Protein AF-A0A9W9S2E4-F1 (afdb_monomer_lite)

Foldseek 3Di:
DDDDDDPPPPPPPPPPDPDPFAEAADDFDLDFDFQLLLVLFLVQLQVCQLCVVLLLDVVQQALQRPLVQLVVVVLLCSLLVVDADDPDPPDDRLNDPVNRPPDDGDNDQWDDDLQAIEHEGNDDPDPVRVVVRVVSVCVVCDPVLVPDDWGWYWYDGSFWIKIWTGDPRHIHIYPIWTCDFLCSNPAGGLRSSSSSSCNQHPRPDDPCVVVDDDPDPDDLVVLLVVLLVDRPNVLSVQLSVDVSSSCSSSDSPDSDVPDGDPFSCRQEVLGRDSPPCVPQWDAQPHRRRIYGCVSQVNNPPDPPDRHHDPVRVPDDDRHSHNVSHD

Organism: NCBI:txid2100454

Structure (mmCIF, N/CA/C/O backbone):
data_AF-A0A9W9S2E4-F1
#
_entry.id   AF-A0A9W9S2E4-F1
#
loop_
_atom_site.group_PDB
_atom_site.id
_atom_site.type_symbol
_atom_site.label_atom_id
_atom_site.label_alt_id
_atom_site.label_comp_id
_atom_site.label_asym_id
_atom_site.label_entity_id
_atom_site.label_seq_id
_atom_site.pdbx_PDB_ins_code
_atom_site.Cartn_x
_atom_site.Cartn_y
_atom_site.Cartn_z
_atom_site.occupancy
_atom_site.B_iso_or_equiv
_atom_site.auth_seq_id
_atom_site.auth_comp_id
_atom_site.auth_asym_id
_atom_site.auth_atom_id
_atom_site.pdbx_PDB_model_num
ATOM 1 N N . MET A 1 1 ? -32.953 -27.366 -61.762 1.00 42.72 1 MET A N 1
ATOM 2 C CA . MET A 1 1 ? -31.729 -27.087 -60.980 1.00 42.72 1 MET A CA 1
ATOM 3 C C . MET A 1 1 ? -31.248 -25.684 -61.311 1.00 42.72 1 MET A C 1
ATOM 5 O O . MET A 1 1 ? -30.715 -25.485 -62.390 1.00 42.72 1 MET A O 1
ATOM 9 N N . GLN A 1 2 ? -31.458 -24.724 -60.412 1.00 31.78 2 GLN A N 1
ATOM 10 C CA . GLN A 1 2 ? -30.783 -23.424 -60.423 1.00 31.78 2 GLN A CA 1
ATOM 11 C C . GLN A 1 2 ? -30.811 -22.884 -58.989 1.00 31.78 2 GLN A C 1
ATOM 13 O O . GLN A 1 2 ? -31.857 -22.882 -58.343 1.00 31.78 2 GLN A O 1
ATOM 18 N N . LYS A 1 3 ?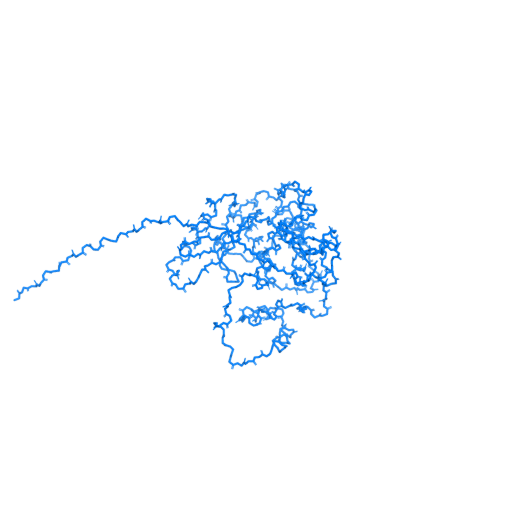 -29.620 -22.571 -58.471 1.00 31.92 3 LYS A N 1
ATOM 19 C CA . LYS A 1 3 ? -29.353 -22.152 -57.088 1.00 31.92 3 LYS A CA 1
ATOM 20 C C . LYS A 1 3 ? -29.972 -20.775 -56.803 1.00 31.92 3 LYS A C 1
ATOM 22 O O . LYS A 1 3 ? -29.903 -19.920 -57.686 1.00 31.92 3 LYS A O 1
ATOM 27 N N . PRO A 1 4 ? -30.466 -20.508 -55.582 1.00 33.09 4 PRO A N 1
ATOM 28 C CA . PRO A 1 4 ? -30.784 -19.152 -55.170 1.00 33.09 4 PRO A CA 1
ATOM 29 C C . PRO A 1 4 ? -29.497 -18.360 -54.905 1.00 33.09 4 PRO A C 1
ATOM 31 O O . PRO A 1 4 ? -28.542 -18.860 -54.306 1.00 33.09 4 PRO A O 1
ATOM 34 N N . GLN A 1 5 ? -29.498 -17.120 -55.384 1.00 34.38 5 GLN A N 1
ATOM 35 C CA . GLN A 1 5 ? -28.457 -16.117 -55.200 1.00 34.38 5 GLN A CA 1
ATOM 36 C C . GLN A 1 5 ? -28.353 -15.731 -53.720 1.00 34.38 5 GLN A C 1
ATOM 38 O O . GLN A 1 5 ? -29.321 -15.278 -53.112 1.00 34.38 5 GLN A O 1
ATOM 43 N N . HIS A 1 6 ? -27.162 -15.892 -53.148 1.00 31.91 6 HIS A N 1
ATOM 44 C CA . HIS A 1 6 ? -26.818 -15.306 -51.860 1.00 31.91 6 HIS A CA 1
ATOM 45 C C . HIS A 1 6 ? -26.628 -13.796 -52.054 1.00 31.91 6 HIS A C 1
ATOM 47 O O . HIS A 1 6 ? -25.673 -13.367 -52.702 1.00 31.91 6 HIS A O 1
ATOM 53 N N . MET A 1 7 ? -27.530 -12.992 -51.486 1.00 29.23 7 MET A N 1
ATOM 54 C CA . MET A 1 7 ? -27.252 -11.587 -51.198 1.00 29.23 7 MET A CA 1
ATOM 55 C C . MET A 1 7 ? -26.121 -11.531 -50.167 1.00 29.23 7 MET A C 1
ATOM 57 O O . MET A 1 7 ? -26.299 -11.916 -49.010 1.00 29.23 7 MET A O 1
ATOM 61 N N . LEU A 1 8 ? -24.951 -11.053 -50.588 1.00 30.39 8 LEU A N 1
ATOM 62 C CA . LEU A 1 8 ? -23.954 -10.507 -49.676 1.00 30.39 8 LEU A CA 1
ATOM 63 C C . LEU A 1 8 ? -24.521 -9.201 -49.111 1.00 30.39 8 LEU A C 1
ATOM 65 O O . LEU A 1 8 ? -24.424 -8.145 -49.728 1.00 30.39 8 LEU A O 1
ATOM 69 N N . SER A 1 9 ? -25.148 -9.289 -47.940 1.00 30.44 9 SER A N 1
ATOM 70 C CA . SER A 1 9 ? -25.338 -8.128 -47.079 1.00 30.44 9 SER A CA 1
ATOM 71 C C . SER A 1 9 ? -23.974 -7.778 -46.498 1.00 30.44 9 SER A C 1
ATOM 73 O O . SER A 1 9 ? -23.493 -8.448 -45.583 1.00 30.44 9 SER A O 1
ATOM 75 N N . GLU A 1 10 ? -23.344 -6.747 -47.054 1.00 29.28 10 GLU A N 1
ATOM 76 C CA . GLU A 1 10 ? -22.226 -6.040 -46.441 1.00 29.28 10 GLU A CA 1
ATOM 77 C C . GLU A 1 10 ? -22.669 -5.505 -45.072 1.00 29.28 10 GLU A C 1
ATOM 79 O O . GLU A 1 10 ? -23.148 -4.381 -44.929 1.00 29.28 10 GLU A O 1
ATOM 84 N N . TYR A 1 11 ? -22.504 -6.315 -44.026 1.00 31.39 11 TYR A N 1
ATOM 85 C CA . TYR A 1 11 ? -22.441 -5.804 -42.666 1.00 31.39 11 TYR A CA 1
ATOM 86 C C . TYR A 1 11 ? -21.105 -5.084 -42.519 1.00 31.39 11 TYR A C 1
ATOM 88 O O . TYR A 1 11 ? -20.106 -5.630 -42.055 1.00 31.39 11 TYR A O 1
ATOM 96 N N . ILE A 1 12 ? -21.106 -3.827 -42.956 1.00 31.48 12 ILE A N 1
ATOM 97 C CA . ILE A 1 12 ? -20.113 -2.831 -42.588 1.00 31.48 12 ILE A CA 1
ATOM 98 C C . ILE A 1 12 ? -20.138 -2.759 -41.060 1.00 31.48 12 ILE A C 1
ATOM 100 O O . ILE A 1 12 ? -21.005 -2.126 -40.454 1.00 31.48 12 ILE A O 1
ATOM 104 N N . CYS A 1 13 ? -19.183 -3.449 -40.437 1.00 30.91 13 CYS A N 1
ATOM 105 C CA . CYS A 1 13 ? -18.825 -3.268 -39.044 1.00 30.91 13 CYS A CA 1
ATOM 106 C C . CYS A 1 13 ? -18.355 -1.820 -38.896 1.00 30.91 13 CYS A C 1
ATOM 108 O O . CYS A 1 13 ? -17.193 -1.484 -39.139 1.00 30.91 13 CYS A O 1
ATOM 110 N N . LYS A 1 14 ? -19.286 -0.929 -38.544 1.00 31.28 14 LYS A N 1
ATOM 111 C CA . LYS A 1 14 ? -18.946 0.381 -38.005 1.00 31.28 14 LYS A CA 1
ATOM 112 C C . LYS A 1 14 ? -18.198 0.115 -36.702 1.00 31.28 14 LYS A C 1
ATOM 114 O O . LYS A 1 14 ? -18.811 -0.058 -35.654 1.00 31.28 14 LYS A O 1
ATOM 119 N N . ARG A 1 15 ? -16.862 0.071 -36.778 1.00 35.09 15 ARG A N 1
ATOM 120 C CA . ARG A 1 15 ? -15.988 0.372 -35.642 1.00 35.09 15 ARG A CA 1
ATOM 121 C C . ARG A 1 15 ? -16.461 1.714 -35.104 1.00 35.09 15 ARG A C 1
ATOM 123 O O . ARG A 1 15 ? -16.185 2.755 -35.702 1.00 35.09 15 ARG A O 1
ATOM 130 N N . ASN A 1 16 ? -17.232 1.678 -34.025 1.00 34.69 16 ASN A N 1
ATOM 131 C CA . ASN A 1 16 ? -17.547 2.875 -33.276 1.00 34.69 16 ASN A CA 1
ATOM 132 C C . ASN A 1 16 ? -16.211 3.511 -32.894 1.00 34.69 16 ASN A C 1
ATOM 134 O O . ASN A 1 16 ? -15.332 2.857 -32.331 1.00 34.69 16 ASN A O 1
ATOM 138 N N . LYS A 1 17 ? -16.041 4.776 -33.289 1.00 38.09 17 LYS A N 1
ATOM 139 C CA . LYS A 1 17 ? -14.970 5.635 -32.791 1.00 38.09 17 LYS A CA 1
ATOM 140 C C . LYS A 1 17 ? -14.960 5.492 -31.270 1.00 38.09 17 LYS A C 1
ATOM 142 O O . LYS A 1 17 ? -16.026 5.604 -30.669 1.00 38.09 17 LYS A O 1
ATOM 147 N N . ALA A 1 18 ? -13.796 5.217 -30.684 1.00 51.41 18 ALA A N 1
ATOM 148 C CA . ALA A 1 18 ? -13.626 5.196 -29.238 1.00 51.41 18 ALA A CA 1
ATOM 149 C C . ALA A 1 18 ? -14.171 6.516 -28.680 1.00 51.41 18 ALA A C 1
ATOM 151 O O . ALA A 1 18 ? -13.600 7.582 -28.914 1.00 51.41 18 ALA A O 1
ATOM 152 N N . GLN A 1 19 ? -15.333 6.457 -28.036 1.00 51.28 19 GLN A N 1
ATOM 153 C CA . GLN A 1 19 ? -15.849 7.576 -27.269 1.00 51.28 19 GLN A CA 1
ATOM 154 C C . GLN A 1 19 ? -14.836 7.794 -26.145 1.00 51.28 19 GLN A C 1
ATOM 156 O O . GLN A 1 19 ? -14.465 6.839 -25.459 1.00 51.28 19 GLN A O 1
ATOM 161 N N . ALA A 1 20 ? -14.306 9.011 -26.023 1.00 63.66 20 ALA A N 1
ATOM 162 C CA . ALA A 1 20 ? -13.385 9.329 -24.942 1.00 63.66 20 ALA A CA 1
ATOM 163 C C . ALA A 1 20 ? -14.112 9.075 -23.616 1.00 63.66 20 ALA A C 1
ATOM 165 O O . ALA A 1 20 ? -15.181 9.643 -23.389 1.00 63.66 20 ALA A O 1
ATOM 166 N N . LYS A 1 21 ? -13.569 8.181 -22.783 1.00 71.94 21 LYS A N 1
ATOM 167 C CA . LYS A 1 21 ? -14.163 7.869 -21.482 1.00 71.94 21 LYS A CA 1
ATOM 168 C C . LYS A 1 21 ? -14.154 9.101 -20.588 1.00 71.94 21 LYS A C 1
ATOM 170 O O . LYS A 1 21 ? -13.205 9.887 -20.617 1.00 71.94 21 LYS A O 1
ATOM 175 N N . GLN A 1 22 ? -15.197 9.242 -19.780 1.00 83.88 22 GLN A N 1
ATOM 176 C CA . GLN A 1 22 ? -15.288 10.314 -18.797 1.00 83.88 22 GLN A CA 1
ATOM 177 C C . GLN A 1 22 ? -14.353 10.014 -17.621 1.00 83.88 22 GLN A C 1
ATOM 179 O O . GLN A 1 22 ? -14.349 8.899 -17.098 1.00 83.88 22 GLN A O 1
ATOM 184 N N . PHE A 1 23 ? -13.550 11.006 -17.233 1.00 85.94 23 PHE A N 1
ATOM 185 C CA . PHE A 1 23 ? -12.670 10.934 -16.069 1.00 85.94 23 PHE A CA 1
ATOM 186 C C . PHE A 1 23 ? -13.318 11.632 -14.887 1.00 85.94 23 PHE A C 1
ATOM 188 O O . PHE A 1 23 ? -13.674 12.806 -14.987 1.00 85.94 23 PHE A O 1
ATOM 195 N N . GLU A 1 24 ? -13.407 10.932 -13.763 1.00 91.69 24 GLU A N 1
ATOM 196 C CA . GLU A 1 24 ? -13.898 11.500 -12.510 1.00 91.69 24 GLU A CA 1
ATOM 197 C C . GLU A 1 24 ? -12.970 11.145 -11.345 1.00 91.69 24 GLU A C 1
ATOM 199 O O . GLU A 1 24 ? -12.065 10.310 -11.456 1.00 91.69 24 GLU A O 1
ATOM 204 N N . THR A 1 25 ? -13.180 11.821 -10.219 1.00 91.50 25 THR A N 1
ATOM 205 C CA . THR A 1 25 ? -12.373 11.638 -9.014 1.00 91.50 25 THR A CA 1
ATOM 206 C C . THR A 1 25 ? -12.862 10.429 -8.228 1.00 91.50 25 THR A C 1
ATOM 208 O O . THR A 1 25 ? -14.039 10.334 -7.892 1.00 91.50 25 THR A O 1
ATOM 211 N N . LEU A 1 26 ? -11.941 9.535 -7.874 1.00 92.00 26 LEU A N 1
ATOM 212 C CA . LEU A 1 26 ? -12.185 8.446 -6.935 1.00 92.00 26 LEU A CA 1
ATOM 213 C C . LEU A 1 26 ? -11.805 8.890 -5.518 1.00 92.00 26 LEU A C 1
ATOM 215 O O . LEU A 1 26 ? -10.626 9.107 -5.223 1.00 92.00 26 LEU A O 1
ATOM 219 N N . GLU A 1 27 ? -12.794 8.987 -4.635 1.00 91.00 27 GLU A N 1
ATOM 220 C CA . GLU A 1 27 ? -12.573 9.179 -3.202 1.00 91.00 27 GLU A CA 1
ATOM 221 C C . GLU A 1 27 ? -12.613 7.821 -2.490 1.00 91.00 27 GLU A C 1
ATOM 223 O O . GLU A 1 27 ? -13.553 7.046 -2.655 1.00 91.00 27 GLU A O 1
ATOM 228 N N . ILE A 1 28 ? -11.561 7.514 -1.724 1.00 90.88 28 ILE A N 1
ATOM 229 C CA . ILE A 1 28 ? -11.432 6.261 -0.972 1.00 90.88 28 ILE A CA 1
ATOM 230 C C . ILE A 1 28 ? -11.280 6.610 0.504 1.00 90.88 28 ILE A C 1
ATOM 232 O O . ILE A 1 28 ? -10.333 7.303 0.884 1.00 90.88 28 ILE A O 1
ATOM 236 N N . ASP A 1 29 ? -12.186 6.100 1.335 1.00 91.00 29 ASP A N 1
ATOM 237 C CA . ASP A 1 29 ? -12.027 6.132 2.786 1.00 91.00 29 ASP A CA 1
ATOM 238 C C . ASP A 1 29 ? -11.190 4.934 3.238 1.00 91.00 29 ASP A C 1
ATOM 240 O O . ASP A 1 29 ? -11.655 3.799 3.249 1.00 91.00 29 ASP A O 1
ATOM 244 N N . PHE A 1 30 ? -9.938 5.183 3.617 1.00 90.94 30 PHE A N 1
ATOM 245 C CA . PHE A 1 30 ? -9.011 4.136 4.047 1.00 90.94 30 PHE A CA 1
ATOM 246 C C . PHE A 1 30 ? -9.290 3.580 5.455 1.00 90.94 30 PHE A C 1
ATOM 248 O O . PHE A 1 30 ? -8.701 2.556 5.814 1.00 90.94 30 PHE A O 1
ATOM 255 N N . GLY A 1 31 ? -10.174 4.212 6.235 1.00 90.88 31 GLY A N 1
ATOM 256 C CA . GLY A 1 31 ? -10.574 3.759 7.567 1.00 90.88 31 GLY A CA 1
ATOM 257 C C . GLY A 1 31 ? -9.493 3.865 8.656 1.00 90.88 31 GLY A C 1
ATOM 258 O O . GLY A 1 31 ? -8.344 4.242 8.410 1.00 90.88 31 GLY A O 1
ATOM 259 N N . ILE A 1 32 ? -9.887 3.540 9.894 1.00 92.19 32 ILE A N 1
ATOM 260 C CA . ILE A 1 32 ? -9.072 3.650 11.122 1.00 92.19 32 ILE A CA 1
ATOM 261 C C . ILE A 1 32 ? -8.005 2.549 11.188 1.00 92.19 32 ILE A C 1
ATOM 263 O O . ILE A 1 32 ? -8.315 1.376 10.952 1.00 92.19 32 ILE A O 1
ATOM 267 N N . PRO A 1 33 ? -6.766 2.848 11.620 1.00 92.38 33 PRO A N 1
ATOM 268 C CA . PRO A 1 33 ? -5.659 1.972 11.310 1.00 92.38 33 PRO A CA 1
ATOM 269 C C . PRO A 1 33 ? -5.464 0.726 12.179 1.00 92.38 33 PRO A C 1
ATOM 271 O O . PRO A 1 33 ? -5.256 0.861 13.384 1.00 92.38 33 PRO A O 1
ATOM 274 N N . THR A 1 34 ? -5.495 -0.484 11.602 1.00 90.44 34 THR A N 1
ATOM 275 C CA . THR A 1 34 ? -5.370 -1.752 12.360 1.00 90.44 34 THR A CA 1
ATOM 276 C C . THR A 1 34 ? -3.935 -2.012 12.856 1.00 90.44 34 THR A C 1
ATOM 278 O O . THR A 1 34 ? -2.993 -1.393 12.348 1.00 90.44 34 THR A O 1
ATOM 281 N N . PRO A 1 35 ? -3.731 -2.929 13.829 1.00 89.38 35 PRO A N 1
ATOM 282 C CA . PRO A 1 35 ? -2.393 -3.366 14.247 1.00 89.38 35 PRO A CA 1
ATOM 283 C C . PRO A 1 35 ? -1.529 -3.876 13.089 1.00 89.38 35 PRO A C 1
ATOM 285 O O . PRO A 1 35 ? -0.362 -3.502 12.993 1.00 89.38 35 PRO A O 1
ATOM 288 N N . MET A 1 36 ? -2.110 -4.660 12.174 1.00 89.31 36 MET A N 1
ATOM 289 C CA . MET A 1 36 ? -1.409 -5.146 10.982 1.00 89.31 36 MET A CA 1
ATOM 290 C C . MET A 1 36 ? -0.845 -3.988 10.161 1.00 89.31 36 MET A C 1
ATOM 292 O O . MET A 1 36 ? 0.316 -3.993 9.762 1.00 89.31 36 MET A O 1
ATOM 296 N N . ASN A 1 37 ? -1.640 -2.942 9.964 1.00 92.75 37 ASN A N 1
ATOM 297 C CA . ASN A 1 37 ? -1.181 -1.816 9.175 1.00 92.75 37 ASN A CA 1
ATOM 298 C C . ASN A 1 37 ? -0.046 -1.039 9.852 1.00 92.75 37 ASN A C 1
ATOM 300 O O . ASN A 1 37 ? 0.857 -0.587 9.163 1.00 92.75 37 ASN A O 1
ATOM 304 N N . GLU A 1 38 ? -0.033 -0.923 11.182 1.00 93.44 38 GLU A N 1
ATOM 305 C CA . GLU A 1 38 ? 1.122 -0.343 11.879 1.00 93.44 38 GLU A CA 1
ATOM 306 C C . GLU A 1 38 ? 2.399 -1.163 11.649 1.00 93.44 38 GLU A C 1
ATOM 308 O O . GLU A 1 38 ? 3.465 -0.580 11.454 1.00 93.44 38 GLU A O 1
ATOM 313 N N . LEU A 1 39 ? 2.304 -2.498 11.645 1.00 91.44 39 LEU A N 1
ATOM 314 C CA . LEU A 1 39 ? 3.441 -3.365 11.324 1.00 91.44 39 LEU A CA 1
ATOM 315 C C . LEU A 1 39 ? 3.906 -3.149 9.883 1.00 91.44 39 LEU A C 1
ATOM 317 O O . LEU A 1 39 ? 5.089 -2.917 9.658 1.00 91.44 39 LEU A O 1
ATOM 321 N N . GLN A 1 40 ? 2.982 -3.149 8.924 1.00 93.94 40 GLN A N 1
ATOM 322 C CA . GLN A 1 40 ? 3.280 -2.909 7.511 1.00 93.94 40 GLN A CA 1
ATOM 323 C C . GLN A 1 40 ? 3.992 -1.577 7.287 1.00 93.94 40 GLN A C 1
ATOM 325 O O . GLN A 1 40 ? 4.998 -1.530 6.583 1.00 93.94 40 GLN A O 1
ATOM 330 N N . GLU A 1 41 ? 3.499 -0.501 7.905 1.00 95.31 41 GLU A N 1
ATOM 331 C CA . GLU A 1 41 ? 4.103 0.825 7.786 1.00 95.31 41 GLU A CA 1
ATOM 332 C C . GLU A 1 41 ? 5.542 0.861 8.334 1.00 95.31 41 GLU A C 1
ATOM 334 O O . GLU A 1 41 ? 6.403 1.498 7.729 1.00 95.31 41 GLU A O 1
ATOM 339 N N . ARG A 1 42 ? 5.828 0.156 9.438 1.00 93.25 42 ARG A N 1
ATOM 340 C CA . ARG A 1 42 ? 7.186 0.076 10.013 1.00 93.25 42 ARG A CA 1
ATOM 341 C C . ARG A 1 42 ? 8.130 -0.788 9.192 1.00 93.25 42 ARG A C 1
ATOM 343 O O . ARG A 1 42 ? 9.257 -0.392 8.923 1.00 93.25 42 ARG A O 1
ATOM 350 N N . PHE A 1 43 ? 7.661 -1.950 8.752 1.00 92.25 43 PHE A N 1
ATOM 351 C CA . PHE A 1 43 ? 8.455 -2.796 7.867 1.00 92.25 43 PHE A CA 1
ATOM 352 C C . PHE A 1 43 ? 8.765 -2.077 6.555 1.00 92.25 43 PHE A C 1
ATOM 354 O O . PHE A 1 43 ? 9.829 -2.288 5.986 1.00 92.25 43 PHE A O 1
ATOM 361 N N . PHE A 1 44 ? 7.872 -1.204 6.082 1.00 94.81 44 PHE A N 1
ATOM 362 C CA . PHE A 1 44 ? 8.126 -0.409 4.887 1.00 94.81 44 PHE A CA 1
ATOM 363 C C . PHE A 1 44 ? 9.277 0.566 5.103 1.00 94.81 44 PHE A C 1
ATOM 365 O O . PHE A 1 44 ? 10.187 0.603 4.278 1.00 94.81 44 PHE A O 1
ATOM 372 N N . THR A 1 45 ? 9.273 1.314 6.211 1.00 94.44 45 THR A N 1
ATOM 373 C CA . THR A 1 45 ? 10.368 2.245 6.510 1.00 94.44 45 THR A CA 1
ATOM 374 C C . THR A 1 45 ? 11.700 1.514 6.650 1.00 94.44 45 THR A C 1
ATOM 376 O O . THR A 1 45 ? 12.695 1.941 6.065 1.00 94.44 45 THR A O 1
ATOM 379 N N . ASP A 1 46 ? 11.700 0.365 7.330 1.00 91.19 46 ASP A N 1
ATOM 380 C CA . ASP A 1 46 ? 12.902 -0.449 7.522 1.00 91.19 46 ASP A CA 1
ATOM 381 C C . ASP A 1 46 ? 13.408 -1.029 6.193 1.00 91.19 46 ASP A C 1
ATOM 383 O O . ASP A 1 46 ? 14.599 -0.965 5.893 1.00 91.19 46 ASP A O 1
ATOM 387 N N . LEU A 1 47 ? 12.508 -1.542 5.350 1.00 90.06 47 LEU A N 1
ATOM 388 C CA . LEU A 1 47 ? 12.849 -2.087 4.037 1.00 90.06 47 LEU A CA 1
ATOM 389 C C . LEU A 1 47 ? 13.407 -1.006 3.107 1.00 90.06 47 LEU A C 1
ATOM 391 O O . LEU A 1 47 ? 14.425 -1.232 2.453 1.00 90.06 47 LEU A O 1
ATOM 395 N N . VAL A 1 48 ? 12.789 0.180 3.073 1.00 91.00 48 VAL A N 1
ATOM 396 C CA . VAL A 1 48 ? 13.298 1.319 2.295 1.00 91.00 48 VAL A CA 1
ATOM 397 C C . VAL A 1 48 ? 14.678 1.738 2.793 1.00 91.00 48 VAL A C 1
ATOM 399 O O . VAL A 1 48 ? 15.555 1.995 1.973 1.00 91.00 48 VAL A O 1
ATOM 402 N N . PHE A 1 49 ? 14.903 1.767 4.109 1.00 89.19 49 PHE A N 1
ATOM 403 C CA . PHE A 1 49 ? 16.211 2.092 4.675 1.00 89.19 49 PHE A CA 1
ATOM 404 C C . PHE A 1 49 ? 17.284 1.062 4.293 1.00 89.19 49 PHE A C 1
ATOM 406 O O . PHE A 1 49 ? 18.368 1.434 3.842 1.00 89.19 49 PHE A O 1
ATOM 413 N N . ILE A 1 50 ? 16.988 -0.233 4.433 1.00 86.81 50 ILE A N 1
ATOM 414 C CA . ILE A 1 50 ? 17.934 -1.316 4.125 1.00 86.81 50 ILE A CA 1
ATOM 415 C C . ILE A 1 50 ? 18.284 -1.316 2.631 1.00 86.81 50 ILE A C 1
ATOM 417 O O . ILE A 1 50 ? 19.449 -1.481 2.268 1.00 86.81 50 ILE A O 1
ATOM 421 N N . TRP A 1 51 ? 17.305 -1.070 1.757 1.00 87.00 51 TRP A N 1
ATOM 422 C CA . TRP A 1 51 ? 17.490 -1.063 0.302 1.00 87.00 51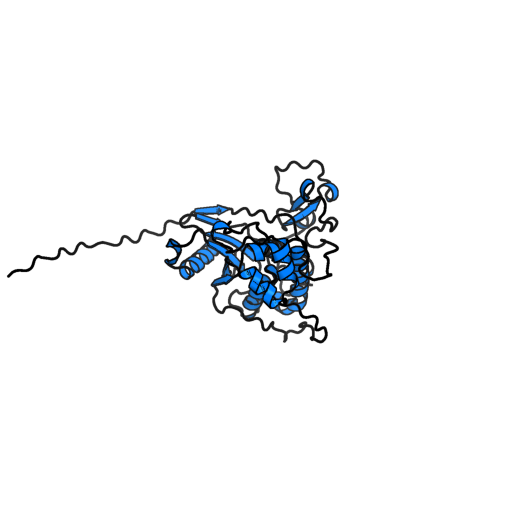 TRP A CA 1
ATOM 423 C C . TRP A 1 51 ? 17.709 0.324 -0.299 1.00 87.00 51 TRP A C 1
ATOM 425 O O . TRP A 1 51 ? 17.663 0.471 -1.522 1.00 87.00 51 TRP A O 1
ATOM 435 N N . ARG A 1 52 ? 18.002 1.338 0.523 1.00 87.56 52 ARG A N 1
ATOM 436 C CA . ARG A 1 52 ? 18.157 2.728 0.068 1.00 87.56 52 ARG A CA 1
ATOM 437 C C . ARG A 1 52 ? 19.156 2.873 -1.079 1.00 87.56 52 ARG A C 1
ATOM 439 O O . ARG A 1 52 ? 18.916 3.653 -1.978 1.00 87.56 52 ARG A O 1
ATOM 446 N N . PHE A 1 53 ? 20.212 2.057 -1.133 1.00 83.12 53 PHE A N 1
ATOM 447 C CA . PHE A 1 53 ? 21.185 2.067 -2.234 1.00 83.12 53 PHE A CA 1
ATOM 448 C C . PHE A 1 53 ? 20.573 1.789 -3.619 1.00 83.12 53 PHE A C 1
ATOM 450 O O . PHE A 1 53 ? 21.086 2.284 -4.616 1.00 83.12 53 PHE A O 1
ATOM 457 N N . TYR A 1 54 ? 19.485 1.019 -3.680 1.00 84.25 54 TYR A N 1
ATOM 458 C CA . TYR A 1 54 ? 18.730 0.767 -4.908 1.00 84.25 54 TYR A CA 1
ATOM 459 C C . TYR A 1 54 ? 17.632 1.805 -5.120 1.00 84.25 54 TYR A C 1
ATOM 461 O O . TYR A 1 54 ? 17.385 2.220 -6.249 1.00 84.25 54 TYR A O 1
ATOM 469 N N . VAL A 1 55 ? 16.969 2.214 -4.035 1.00 85.44 55 VAL A N 1
ATOM 470 C CA . VAL A 1 55 ? 15.871 3.187 -4.075 1.00 85.44 55 VAL A CA 1
ATOM 471 C C . VAL A 1 55 ? 16.377 4.591 -4.419 1.00 85.44 55 VAL A C 1
ATOM 473 O O . VAL A 1 55 ? 15.675 5.325 -5.101 1.00 85.44 55 VAL A O 1
ATOM 476 N N . ASP A 1 56 ? 17.586 4.958 -4.002 1.00 85.38 56 ASP A N 1
ATOM 477 C CA . ASP A 1 56 ? 18.217 6.257 -4.262 1.00 85.38 56 ASP A CA 1
ATOM 478 C C . ASP A 1 56 ? 18.919 6.345 -5.619 1.00 85.38 56 ASP A C 1
ATOM 480 O O . ASP A 1 56 ? 19.312 7.442 -6.019 1.00 85.38 56 ASP A O 1
ATOM 484 N N . ASP A 1 57 ? 19.123 5.222 -6.312 1.00 84.94 57 ASP A N 1
ATOM 485 C CA . ASP A 1 57 ? 19.811 5.201 -7.601 1.00 84.94 57 ASP A CA 1
ATOM 486 C C . ASP A 1 57 ? 18.843 5.577 -8.738 1.00 84.94 57 ASP A C 1
ATOM 488 O O . ASP A 1 57 ? 17.937 4.803 -9.056 1.00 84.94 57 ASP A O 1
ATOM 492 N N . PRO A 1 58 ? 19.044 6.715 -9.433 1.00 85.94 58 PRO A N 1
ATOM 493 C CA . PRO A 1 58 ? 18.173 7.133 -10.529 1.00 85.94 58 PRO A CA 1
ATOM 494 C C . PRO A 1 58 ? 18.141 6.157 -11.703 1.00 85.94 58 PRO A C 1
ATOM 496 O O . PRO A 1 58 ? 17.188 6.172 -12.485 1.00 85.94 58 PRO A O 1
ATOM 499 N N . SER A 1 59 ? 19.160 5.300 -11.843 1.00 84.94 59 SER A N 1
ATOM 500 C CA . SER A 1 59 ? 19.184 4.252 -12.865 1.00 84.94 59 SER A CA 1
ATOM 501 C C . SER A 1 59 ? 18.059 3.226 -12.669 1.00 84.94 59 SER A C 1
ATOM 503 O O . SER A 1 59 ? 17.619 2.586 -13.630 1.00 84.94 59 SER A O 1
ATOM 505 N N . THR A 1 60 ? 17.536 3.111 -11.443 1.00 84.19 60 THR A N 1
ATOM 506 C CA . THR A 1 60 ? 16.443 2.204 -11.098 1.00 84.19 60 THR A CA 1
ATOM 507 C C . THR A 1 60 ? 15.070 2.851 -11.262 1.00 84.19 60 THR A C 1
ATOM 509 O O . THR A 1 60 ? 14.078 2.135 -11.318 1.00 84.19 60 THR A O 1
ATOM 512 N N . TRP A 1 61 ? 14.970 4.175 -11.428 1.00 86.38 61 TRP A N 1
ATOM 513 C CA . TRP A 1 61 ? 13.697 4.915 -11.471 1.00 86.38 61 TRP A CA 1
ATOM 514 C C . TRP A 1 61 ? 12.984 4.850 -12.825 1.00 86.38 61 TRP A C 1
ATOM 516 O O . TRP A 1 61 ? 12.523 5.859 -13.356 1.00 86.38 61 TRP A O 1
ATOM 526 N N . ARG A 1 62 ? 12.885 3.656 -13.401 1.00 86.38 62 ARG A N 1
ATOM 527 C CA . ARG A 1 62 ? 12.117 3.391 -14.621 1.00 86.38 62 ARG A CA 1
ATOM 528 C C . ARG A 1 62 ? 11.290 2.143 -14.425 1.00 86.38 62 ARG A C 1
ATOM 530 O O . ARG A 1 62 ? 11.776 1.185 -13.822 1.00 86.38 62 ARG A O 1
ATOM 537 N N . TYR A 1 63 ? 10.077 2.108 -14.976 1.00 81.31 63 TYR A N 1
ATOM 538 C CA . TYR A 1 63 ? 9.218 0.937 -14.758 1.00 81.31 63 TYR A CA 1
ATOM 539 C C . TYR A 1 63 ? 9.806 -0.353 -15.342 1.00 81.31 63 TYR A C 1
ATOM 541 O O . TYR A 1 63 ? 9.532 -1.447 -14.856 1.00 81.31 63 TYR A O 1
ATOM 549 N N . ASN A 1 64 ? 10.623 -0.219 -16.388 1.00 84.44 64 ASN A N 1
ATOM 550 C CA . ASN A 1 64 ? 11.289 -1.333 -17.046 1.00 84.44 64 ASN A CA 1
ATOM 551 C C . ASN A 1 64 ? 12.582 -1.776 -16.342 1.00 84.44 64 ASN A C 1
ATOM 553 O O . ASN A 1 64 ? 13.168 -2.775 -16.755 1.00 84.44 64 ASN A O 1
ATOM 557 N N . SER A 1 65 ? 13.025 -1.073 -15.293 1.00 88.38 65 SER A N 1
ATOM 558 C CA . SER A 1 65 ? 14.179 -1.498 -14.508 1.00 88.38 65 SER A CA 1
ATOM 559 C C . SER A 1 65 ? 13.845 -2.786 -13.745 1.00 88.38 65 SER A C 1
ATOM 561 O O . SER A 1 65 ? 12.859 -2.812 -12.999 1.00 88.38 65 SER A O 1
ATOM 563 N N . PRO A 1 66 ? 14.667 -3.847 -13.863 1.00 87.88 66 PRO A N 1
ATOM 564 C CA . PRO A 1 66 ? 14.501 -5.070 -13.078 1.00 87.88 66 PRO A CA 1
ATOM 565 C C . PRO A 1 66 ? 14.428 -4.797 -11.574 1.00 87.88 66 PRO A C 1
ATOM 567 O O . PRO A 1 66 ? 13.586 -5.354 -10.875 1.00 87.88 66 PRO A O 1
ATOM 570 N N . ILE A 1 67 ? 15.264 -3.878 -11.084 1.00 87.62 67 ILE A N 1
ATOM 571 C CA . ILE A 1 67 ? 15.318 -3.510 -9.667 1.00 87.62 67 ILE A CA 1
ATOM 572 C C . ILE A 1 67 ? 13.995 -2.882 -9.230 1.00 87.62 67 ILE A C 1
ATOM 574 O O . ILE A 1 67 ? 13.445 -3.256 -8.198 1.00 87.62 67 ILE A O 1
ATOM 578 N N . PHE A 1 68 ? 13.435 -1.976 -10.028 1.00 88.75 68 PHE A N 1
ATOM 579 C CA . PHE A 1 68 ? 12.154 -1.367 -9.690 1.00 88.75 68 PHE A CA 1
ATOM 580 C C . PHE A 1 68 ? 10.990 -2.357 -9.731 1.00 88.75 68 PHE A C 1
ATOM 582 O O . PHE A 1 68 ? 10.097 -2.283 -8.890 1.00 88.75 68 PHE A O 1
ATOM 589 N N . ARG A 1 69 ? 11.004 -3.322 -10.654 1.00 90.62 69 ARG A N 1
ATOM 590 C CA . ARG A 1 69 ? 10.006 -4.402 -10.681 1.00 90.62 69 ARG A CA 1
ATOM 591 C C . ARG A 1 69 ? 10.072 -5.259 -9.418 1.00 90.62 69 ARG A C 1
ATOM 593 O O . ARG A 1 69 ? 9.028 -5.539 -8.829 1.00 90.62 69 ARG A O 1
ATOM 600 N N . VAL A 1 70 ? 11.281 -5.598 -8.963 1.00 90.06 70 VAL A N 1
ATOM 601 C CA . VAL A 1 70 ? 11.502 -6.274 -7.673 1.00 90.06 70 VAL A CA 1
ATOM 602 C C . VAL A 1 70 ? 10.963 -5.423 -6.521 1.00 90.06 70 VAL A C 1
ATOM 604 O O . VAL A 1 70 ? 10.199 -5.933 -5.704 1.00 90.06 70 VAL A O 1
ATOM 607 N N . LEU A 1 71 ? 11.292 -4.126 -6.476 1.00 89.94 71 LEU A N 1
ATOM 608 C CA . LEU A 1 71 ? 10.803 -3.203 -5.442 1.00 89.94 71 LEU A CA 1
ATOM 609 C C . LEU A 1 71 ? 9.273 -3.093 -5.441 1.00 89.94 71 LEU A C 1
ATOM 611 O O . LEU A 1 71 ? 8.663 -3.135 -4.377 1.00 89.94 71 LEU A O 1
ATOM 615 N N . CYS A 1 72 ? 8.636 -3.020 -6.611 1.00 92.56 72 CYS A N 1
ATOM 616 C CA . CYS A 1 72 ? 7.177 -3.000 -6.729 1.00 92.56 72 CYS A CA 1
ATOM 617 C C . CYS A 1 72 ? 6.544 -4.244 -6.115 1.00 92.56 72 CYS A C 1
ATOM 619 O O . CYS A 1 72 ? 5.625 -4.131 -5.306 1.00 92.56 72 CYS A O 1
ATOM 621 N N . VAL A 1 73 ? 7.040 -5.429 -6.479 1.00 92.00 73 VAL A N 1
ATOM 622 C CA . VAL A 1 73 ? 6.531 -6.690 -5.928 1.00 92.00 73 VAL A CA 1
ATOM 623 C C . VAL A 1 73 ? 6.802 -6.771 -4.430 1.00 92.00 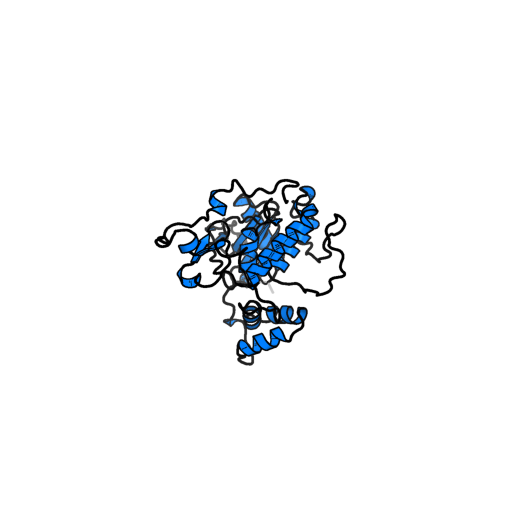73 VAL A C 1
ATOM 625 O O . VAL A 1 73 ? 5.940 -7.237 -3.687 1.00 92.00 73 VAL A O 1
ATOM 628 N N . ALA A 1 74 ? 7.949 -6.270 -3.970 1.00 91.75 74 ALA A N 1
ATOM 629 C CA . ALA A 1 74 ? 8.265 -6.206 -2.554 1.00 91.75 74 ALA A CA 1
ATOM 630 C C . ALA A 1 74 ? 7.283 -5.319 -1.782 1.00 91.75 74 ALA A C 1
ATOM 632 O O . ALA A 1 74 ? 6.722 -5.764 -0.784 1.00 91.75 74 ALA A O 1
ATOM 633 N N . PHE A 1 75 ? 7.003 -4.109 -2.271 1.00 94.38 75 PHE A N 1
ATOM 634 C CA . PHE A 1 75 ? 6.022 -3.216 -1.656 1.00 94.38 75 PHE A CA 1
ATOM 635 C C . PHE A 1 75 ? 4.608 -3.793 -1.696 1.00 94.38 75 PHE A C 1
ATOM 637 O O . PHE A 1 75 ? 3.896 -3.690 -0.704 1.00 94.38 75 PHE A O 1
ATOM 644 N N . LEU A 1 76 ? 4.204 -4.433 -2.796 1.00 95.44 76 LEU A N 1
ATOM 645 C CA . LEU A 1 76 ? 2.892 -5.072 -2.919 1.00 95.44 76 LEU A CA 1
ATOM 646 C C . LEU A 1 76 ? 2.715 -6.221 -1.928 1.00 95.44 76 LEU A C 1
ATOM 648 O O . LEU A 1 76 ? 1.733 -6.253 -1.191 1.00 95.44 76 LEU A O 1
ATOM 652 N N . ARG A 1 77 ? 3.681 -7.140 -1.869 1.00 92.44 77 ARG A N 1
ATOM 653 C CA . ARG A 1 77 ? 3.671 -8.245 -0.905 1.00 92.44 77 ARG A CA 1
ATOM 654 C C . ARG A 1 77 ? 3.753 -7.741 0.522 1.00 92.44 77 ARG A C 1
ATOM 656 O O . ARG A 1 77 ? 3.025 -8.240 1.368 1.00 92.44 77 ARG A O 1
ATOM 663 N N . LEU A 1 78 ? 4.561 -6.720 0.795 1.00 93.56 78 LEU A N 1
ATOM 664 C CA . LEU A 1 78 ? 4.618 -6.130 2.124 1.00 93.56 78 LEU A CA 1
ATOM 665 C C . LEU A 1 78 ? 3.269 -5.516 2.526 1.00 93.56 78 LEU A C 1
ATOM 667 O O . LEU A 1 78 ? 2.752 -5.784 3.610 1.00 93.56 78 LEU A O 1
ATOM 671 N N . ALA A 1 79 ? 2.666 -4.744 1.624 1.00 95.06 79 ALA A N 1
ATOM 672 C CA . ALA A 1 79 ? 1.368 -4.115 1.820 1.00 95.06 79 ALA A CA 1
ATOM 673 C C . ALA A 1 79 ? 0.203 -5.118 1.896 1.00 95.06 79 ALA A C 1
ATOM 675 O O . ALA A 1 79 ? -0.807 -4.807 2.514 1.00 95.06 79 ALA A O 1
ATOM 676 N N . ALA A 1 80 ? 0.331 -6.313 1.316 1.00 92.25 80 ALA A N 1
ATOM 677 C CA . ALA A 1 80 ? -0.619 -7.416 1.489 1.00 92.25 80 ALA A CA 1
ATOM 678 C C . ALA A 1 80 ? -0.259 -8.359 2.650 1.00 92.25 80 ALA A C 1
ATOM 680 O O . ALA A 1 80 ? -1.037 -9.253 2.964 1.00 92.25 80 ALA A O 1
ATOM 681 N N . TRP A 1 81 ? 0.903 -8.188 3.287 1.00 89.00 81 TRP A N 1
ATOM 682 C CA . TRP A 1 81 ? 1.472 -9.179 4.211 1.00 89.00 81 TRP A CA 1
ATOM 683 C C . TRP A 1 81 ? 1.596 -10.592 3.596 1.00 89.00 81 TRP A C 1
ATOM 685 O O . TRP A 1 81 ? 1.351 -11.605 4.238 1.00 89.00 81 TRP A O 1
ATOM 695 N N . ASP A 1 82 ? 1.960 -10.651 2.315 1.00 88.00 82 ASP A N 1
ATOM 696 C CA . ASP A 1 82 ? 2.062 -11.863 1.493 1.00 88.00 82 ASP A CA 1
ATOM 697 C C . ASP A 1 82 ? 3.518 -12.364 1.431 1.00 88.00 82 ASP A C 1
ATOM 699 O O . ASP A 1 82 ? 4.184 -12.324 0.389 1.00 88.00 82 ASP A O 1
ATOM 703 N N . PHE A 1 83 ? 4.058 -12.728 2.597 1.00 82.56 83 PHE A N 1
ATOM 704 C CA . PHE A 1 83 ? 5.405 -13.282 2.765 1.00 82.56 83 PHE A CA 1
ATOM 705 C C . PHE A 1 83 ? 5.547 -14.039 4.095 1.00 82.56 83 PHE A C 1
ATOM 707 O O . PHE A 1 83 ? 4.784 -13.840 5.037 1.00 82.56 83 PHE A O 1
ATOM 714 N N . GLU A 1 84 ? 6.561 -14.899 4.183 1.00 77.81 84 GLU A N 1
ATOM 715 C CA . GLU A 1 84 ? 6.878 -15.663 5.392 1.00 77.81 84 GLU A CA 1
ATOM 716 C C . GLU A 1 84 ? 7.877 -14.904 6.277 1.00 77.81 84 GLU A C 1
ATOM 718 O O . GLU A 1 84 ? 8.874 -14.362 5.792 1.00 77.81 84 GLU A O 1
ATOM 723 N N . VAL A 1 85 ? 7.641 -14.900 7.592 1.00 73.19 85 VAL A N 1
ATOM 724 C CA . VAL A 1 85 ? 8.591 -14.377 8.582 1.00 73.19 85 VAL A CA 1
ATOM 725 C C . VAL A 1 85 ? 9.342 -15.550 9.203 1.00 73.19 85 VAL A C 1
ATOM 727 O O . VAL A 1 85 ? 8.755 -16.377 9.896 1.00 73.19 85 VAL A O 1
ATOM 730 N N . SER A 1 86 ? 10.652 -15.617 8.966 1.00 72.31 86 SER A N 1
ATOM 731 C CA . SER A 1 86 ? 11.535 -16.592 9.610 1.00 72.31 86 SER A CA 1
ATOM 732 C C . SER A 1 86 ? 12.137 -16.006 10.886 1.00 72.31 86 SER A C 1
ATOM 734 O O . SER A 1 86 ? 12.552 -14.850 10.909 1.00 72.31 86 SER A O 1
ATOM 736 N N . SER A 1 87 ? 12.244 -16.818 11.939 1.00 69.25 87 SER A N 1
ATOM 737 C CA . SER A 1 87 ? 12.955 -16.468 13.176 1.00 69.25 87 SER A CA 1
ATOM 738 C C . SER A 1 87 ? 14.474 -16.663 13.082 1.00 69.25 87 SER A C 1
ATOM 740 O O . SER A 1 87 ? 15.182 -16.468 14.071 1.00 69.25 87 SER A O 1
ATOM 742 N N . ASN A 1 88 ? 14.997 -17.055 11.914 1.00 72.25 88 ASN A N 1
ATOM 743 C CA . ASN A 1 88 ? 16.426 -17.261 11.727 1.00 72.25 88 ASN A CA 1
ATOM 744 C C . ASN A 1 88 ? 17.184 -15.924 11.780 1.00 72.25 88 ASN A C 1
ATOM 746 O O . ASN A 1 88 ? 17.182 -15.150 10.826 1.00 72.25 88 ASN A O 1
ATOM 750 N N . CYS A 1 89 ? 17.867 -15.677 12.895 1.00 68.25 89 CYS A N 1
ATOM 751 C CA . CYS A 1 89 ? 18.682 -14.484 13.116 1.00 68.25 89 CYS A CA 1
ATOM 752 C C . CYS A 1 89 ? 20.095 -14.565 12.507 1.00 68.25 89 CYS A C 1
ATOM 754 O O . CYS A 1 89 ? 20.815 -13.572 12.538 1.00 68.25 89 CYS A O 1
ATOM 756 N N . ASN A 1 90 ? 20.493 -15.708 11.933 1.00 69.19 90 ASN A N 1
ATOM 757 C CA . ASN A 1 90 ? 21.831 -15.926 11.362 1.00 69.19 90 ASN A CA 1
ATOM 758 C C . ASN A 1 90 ? 21.919 -15.567 9.868 1.00 69.19 90 ASN A C 1
ATOM 760 O O . ASN A 1 90 ? 22.724 -16.144 9.137 1.00 69.19 90 ASN A O 1
ATOM 764 N N . VAL A 1 91 ? 21.074 -14.652 9.391 1.00 68.31 91 VAL A N 1
ATOM 765 C CA . VAL A 1 91 ? 21.085 -14.191 7.999 1.00 68.31 91 VAL A CA 1
ATOM 766 C C . VAL A 1 91 ? 21.827 -12.861 7.934 1.00 68.31 91 VAL A C 1
ATOM 768 O O . VAL A 1 91 ? 21.539 -11.947 8.705 1.00 68.31 91 VAL A O 1
ATOM 771 N N . GLU A 1 92 ? 22.796 -12.751 7.025 1.00 68.94 92 GLU A N 1
ATOM 772 C CA . GLU A 1 92 ? 23.491 -11.489 6.782 1.00 68.94 92 GLU A CA 1
ATOM 773 C C . GLU A 1 92 ? 22.487 -10.432 6.305 1.00 68.94 92 GLU A C 1
ATOM 775 O O . GLU A 1 92 ? 21.683 -10.677 5.401 1.00 68.94 92 GLU A O 1
ATOM 780 N N . LEU A 1 93 ? 22.499 -9.257 6.940 1.00 65.25 93 LEU A N 1
ATOM 781 C CA . LEU A 1 93 ? 21.587 -8.186 6.562 1.00 65.25 93 LEU A CA 1
ATOM 782 C C . LEU A 1 93 ? 21.934 -7.708 5.140 1.00 65.25 93 LEU A C 1
ATOM 784 O O . LEU A 1 93 ? 23.105 -7.428 4.873 1.00 65.25 93 LEU A O 1
ATOM 788 N N . PRO A 1 94 ? 20.946 -7.551 4.237 1.00 65.94 94 PRO A N 1
ATOM 789 C CA . PRO A 1 94 ? 21.176 -7.194 2.839 1.00 65.94 94 PRO A CA 1
ATOM 790 C C . PRO A 1 94 ? 21.491 -5.693 2.673 1.00 65.94 94 PRO A C 1
ATOM 792 O O . PRO A 1 94 ? 20.823 -4.982 1.929 1.00 65.94 94 PRO A O 1
ATOM 795 N N . ILE A 1 95 ? 22.498 -5.193 3.395 1.00 65.62 95 ILE A N 1
ATOM 796 C CA . ILE A 1 95 ? 22.885 -3.772 3.453 1.00 65.62 95 ILE A CA 1
ATOM 797 C C . ILE A 1 95 ? 23.863 -3.425 2.313 1.00 65.62 95 ILE A C 1
ATOM 799 O O . ILE A 1 95 ? 24.202 -2.264 2.116 1.00 65.62 95 ILE A O 1
ATOM 803 N N . SER A 1 96 ? 24.335 -4.401 1.530 1.00 65.62 96 SER A N 1
ATOM 804 C CA . SER A 1 96 ? 25.278 -4.159 0.427 1.00 65.62 96 SER A CA 1
ATOM 805 C C . SER A 1 96 ? 24.591 -4.044 -0.944 1.00 65.62 96 SER A C 1
ATOM 807 O O . SER A 1 96 ? 23.523 -4.621 -1.163 1.00 65.62 96 SER A O 1
ATOM 809 N N . PHE A 1 97 ? 25.263 -3.400 -1.907 1.00 62.22 97 PHE A N 1
ATOM 810 C CA . PHE A 1 97 ? 24.874 -3.360 -3.330 1.00 62.22 97 PHE A CA 1
ATOM 811 C C . PHE A 1 97 ? 24.813 -4.737 -4.018 1.00 62.22 97 PHE A C 1
ATOM 813 O O . PHE A 1 97 ? 24.329 -4.832 -5.141 1.00 62.22 97 PHE A O 1
ATOM 820 N N . ALA A 1 98 ? 25.325 -5.800 -3.390 1.00 60.44 98 ALA A N 1
ATOM 821 C CA . ALA A 1 98 ? 25.225 -7.161 -3.919 1.00 60.44 98 ALA A CA 1
ATOM 822 C C . ALA A 1 98 ? 23.906 -7.853 -3.524 1.00 60.44 98 ALA A C 1
ATOM 824 O O . ALA A 1 98 ? 23.579 -8.923 -4.032 1.00 60.44 98 ALA A O 1
ATOM 825 N N . SER A 1 99 ? 23.138 -7.244 -2.619 1.00 64.94 99 SER A N 1
ATOM 826 C CA . SER A 1 99 ? 21.977 -7.854 -1.968 1.00 64.94 99 SER A CA 1
ATOM 827 C C . SER A 1 99 ? 20.674 -7.551 -2.718 1.00 64.94 99 SER A C 1
ATOM 829 O O . SER A 1 99 ? 19.751 -6.961 -2.158 1.00 64.94 99 SER A O 1
ATOM 831 N N . ILE A 1 100 ? 20.605 -7.880 -4.012 1.00 65.19 100 ILE A N 1
ATOM 832 C CA . ILE A 1 100 ? 19.344 -7.744 -4.754 1.00 65.19 100 ILE A CA 1
ATOM 833 C C . ILE A 1 100 ? 18.363 -8.784 -4.197 1.00 65.19 100 ILE A C 1
ATOM 835 O O . ILE A 1 100 ? 18.721 -9.962 -4.099 1.00 65.19 100 ILE A O 1
ATOM 839 N N . PRO A 1 101 ? 17.131 -8.393 -3.834 1.00 65.00 101 PRO A N 1
ATOM 840 C CA . PRO A 1 101 ? 16.152 -9.345 -3.332 1.00 65.00 101 PRO A CA 1
ATOM 841 C C . PRO A 1 101 ? 15.865 -10.404 -4.398 1.00 65.00 101 PRO A C 1
ATOM 843 O O . PRO A 1 101 ? 15.479 -10.077 -5.517 1.00 65.00 101 PRO A O 1
ATOM 846 N N . LEU A 1 102 ? 16.011 -11.684 -4.045 1.00 71.06 102 LEU A N 1
ATOM 847 C CA . LEU A 1 102 ? 15.753 -12.827 -4.937 1.00 71.06 102 LEU A CA 1
ATOM 848 C C . LEU A 1 102 ? 14.248 -13.104 -5.126 1.00 71.06 102 LEU A C 1
ATOM 850 O O . LEU A 1 102 ? 13.826 -14.246 -5.297 1.00 71.06 102 LEU A O 1
ATOM 854 N N . TRP A 1 103 ? 13.410 -12.074 -5.021 1.00 75.38 103 TRP A N 1
ATOM 855 C CA . TRP A 1 103 ? 11.964 -12.223 -5.109 1.00 75.38 103 TRP A CA 1
ATOM 856 C C . TRP A 1 103 ? 11.564 -12.338 -6.572 1.00 75.38 103 TRP A C 1
ATOM 858 O O . TRP A 1 103 ? 11.874 -11.462 -7.375 1.00 75.38 103 TRP A O 1
ATOM 868 N N . ASN A 1 104 ? 10.848 -13.409 -6.911 1.00 81.56 104 ASN A N 1
ATOM 869 C CA . ASN A 1 104 ? 10.281 -13.568 -8.245 1.00 81.56 104 ASN A CA 1
ATOM 870 C C . ASN A 1 104 ? 9.320 -12.408 -8.536 1.00 81.56 104 ASN A C 1
ATOM 872 O O . ASN A 1 104 ? 8.419 -12.136 -7.737 1.00 81.56 104 ASN A O 1
ATOM 876 N N . TYR A 1 105 ? 9.488 -11.766 -9.689 1.00 84.19 105 TYR A N 1
ATOM 877 C CA . TYR A 1 105 ? 8.626 -10.688 -10.163 1.00 84.19 105 TYR A CA 1
ATOM 878 C C . TYR A 1 105 ? 8.113 -10.986 -11.578 1.00 84.19 105 TYR A C 1
ATOM 880 O O . TYR A 1 105 ? 8.783 -11.687 -12.334 1.00 84.19 105 TYR A O 1
ATOM 888 N N . PRO A 1 106 ? 6.925 -10.482 -11.956 1.00 86.88 106 PRO A N 1
ATOM 889 C CA . PRO A 1 106 ? 6.429 -10.622 -13.319 1.00 86.88 106 PRO A CA 1
ATOM 890 C C . PRO A 1 106 ? 7.274 -9.829 -14.326 1.00 86.88 106 PRO A C 1
ATOM 892 O O . PRO A 1 106 ? 7.547 -8.643 -14.125 1.00 86.88 106 PRO A O 1
ATOM 895 N N . ASP A 1 107 ? 7.595 -10.451 -15.463 1.00 85.00 107 ASP A N 1
ATOM 896 C CA . ASP A 1 107 ? 8.247 -9.778 -16.600 1.00 85.00 107 ASP A CA 1
ATOM 897 C C . ASP A 1 107 ? 7.298 -8.811 -17.335 1.00 85.00 107 ASP A C 1
ATOM 899 O O . ASP A 1 107 ? 7.721 -7.873 -18.015 1.00 85.00 107 ASP A O 1
ATOM 903 N N . ALA A 1 108 ? 5.985 -8.982 -17.161 1.00 89.19 108 ALA A N 1
ATOM 904 C CA . ALA A 1 108 ? 4.966 -8.117 -17.747 1.00 89.19 108 ALA A CA 1
ATOM 905 C C . ALA A 1 108 ? 4.793 -6.805 -16.961 1.00 89.19 108 ALA A C 1
ATOM 907 O O . ALA A 1 108 ? 4.918 -6.780 -15.740 1.00 89.19 108 ALA A O 1
ATOM 908 N N . ASP A 1 109 ? 4.456 -5.716 -17.656 1.00 91.56 109 ASP A N 1
ATOM 909 C CA . ASP A 1 109 ? 4.115 -4.423 -17.030 1.00 91.56 109 ASP A CA 1
ATOM 910 C C . ASP A 1 109 ? 2.709 -4.408 -16.413 1.00 91.56 109 ASP A C 1
ATOM 912 O O . ASP A 1 109 ? 2.337 -3.458 -15.726 1.00 91.56 109 ASP A O 1
ATOM 916 N N . VAL A 1 110 ? 1.909 -5.434 -16.709 1.00 94.56 110 VAL A N 1
ATOM 917 C CA . VAL A 1 110 ? 0.527 -5.579 -16.257 1.00 94.56 110 VAL A CA 1
ATOM 918 C C . VAL A 1 110 ? 0.328 -6.992 -15.725 1.00 94.56 110 VAL A C 1
ATOM 920 O O . VAL A 1 110 ? 0.629 -7.962 -16.423 1.00 94.56 110 VAL A O 1
ATOM 923 N N . TYR A 1 111 ? -0.163 -7.114 -14.494 1.00 94.50 111 TYR A N 1
ATOM 924 C CA . TYR A 1 111 ? -0.391 -8.406 -13.847 1.00 94.50 111 TYR A CA 1
ATOM 925 C C . TYR A 1 111 ? -1.441 -8.316 -12.738 1.00 94.50 111 TYR A C 1
ATOM 927 O O . TYR A 1 111 ? -1.686 -7.254 -12.171 1.00 94.50 111 TYR A O 1
ATOM 935 N N . TRP A 1 112 ? -2.068 -9.445 -12.413 1.00 93.00 112 TRP A N 1
ATOM 936 C CA . TRP A 1 112 ? -3.005 -9.538 -11.294 1.00 93.00 112 TRP A CA 1
ATOM 937 C C . TRP A 1 112 ? -2.270 -9.744 -9.969 1.00 93.00 112 TRP A C 1
ATOM 939 O O . TRP A 1 112 ? -1.364 -10.570 -9.880 1.00 93.00 112 TRP A O 1
ATOM 949 N N . PHE A 1 113 ? -2.703 -9.035 -8.929 1.00 91.69 113 PHE A N 1
ATOM 950 C CA . PHE A 1 113 ? -2.224 -9.199 -7.560 1.00 91.69 113 PHE A CA 1
ATOM 951 C C . PHE A 1 113 ? -3.391 -9.007 -6.587 1.00 91.69 113 PHE A C 1
ATOM 953 O O . PHE A 1 113 ? -4.029 -7.956 -6.597 1.00 91.69 113 PHE A O 1
ATOM 960 N N . HIS A 1 114 ? -3.711 -10.032 -5.786 1.00 87.31 114 HIS A N 1
ATOM 961 C CA . HIS A 1 114 ? -4.795 -9.999 -4.783 1.00 87.31 114 HIS A CA 1
ATOM 962 C C . HIS A 1 114 ? -6.134 -9.446 -5.316 1.00 87.31 114 HIS A C 1
ATOM 964 O O . HIS A 1 114 ? -6.844 -8.694 -4.656 1.00 87.31 114 HIS A O 1
ATOM 970 N N . GLY A 1 115 ? -6.485 -9.797 -6.558 1.00 86.75 115 GLY A N 1
ATOM 971 C CA . GLY A 1 115 ? -7.734 -9.367 -7.201 1.00 86.75 115 GLY A CA 1
ATOM 972 C C . GLY A 1 115 ? -7.732 -7.946 -7.783 1.00 86.75 115 GLY A C 1
ATOM 973 O O . GLY A 1 115 ? -8.759 -7.532 -8.327 1.00 86.75 115 GLY A O 1
ATOM 974 N N . TYR A 1 116 ? -6.603 -7.240 -7.718 1.00 92.19 116 TYR A N 1
ATOM 975 C CA . TYR A 1 116 ? -6.362 -5.950 -8.363 1.00 92.19 116 TYR A CA 1
ATOM 976 C C . TYR A 1 116 ? -5.462 -6.118 -9.586 1.00 92.19 116 TYR A C 1
ATOM 978 O O . TYR A 1 116 ? -4.568 -6.967 -9.603 1.00 92.19 116 TYR A O 1
ATOM 986 N N . LEU A 1 117 ? -5.682 -5.296 -10.611 1.00 94.88 117 LEU A N 1
ATOM 987 C CA . LEU A 1 117 ? -4.815 -5.261 -11.783 1.00 94.88 117 LEU A CA 1
ATOM 988 C C . LEU A 1 117 ? -3.702 -4.233 -11.564 1.00 94.88 117 LEU A C 1
ATOM 990 O O . LEU A 1 117 ? -3.944 -3.027 -11.558 1.00 94.88 117 LEU A O 1
ATOM 994 N N . VAL A 1 118 ? -2.477 -4.701 -11.376 1.00 97.00 118 VAL A N 1
ATOM 995 C CA . VAL A 1 118 ? -1.309 -3.833 -11.238 1.00 97.00 118 VAL A CA 1
ATOM 996 C C . VAL A 1 118 ? -0.844 -3.404 -12.622 1.00 97.00 118 VAL A C 1
ATOM 998 O O . VAL A 1 118 ? -0.715 -4.239 -13.516 1.00 97.00 118 VAL A O 1
ATOM 1001 N N . VAL A 1 119 ? -0.587 -2.107 -12.796 1.00 96.56 119 VAL A N 1
ATOM 1002 C CA . VAL A 1 119 ? -0.055 -1.531 -14.037 1.00 96.56 119 VAL A CA 1
ATOM 1003 C C . VAL A 1 119 ? 1.152 -0.666 -13.714 1.00 96.56 119 VAL A C 1
ATOM 1005 O O . VAL A 1 119 ? 1.037 0.317 -12.983 1.00 96.56 119 VAL A O 1
ATOM 1008 N N . LEU A 1 120 ? 2.303 -0.999 -14.290 1.00 95.06 120 LEU A N 1
ATOM 1009 C CA . LEU A 1 120 ? 3.529 -0.230 -14.118 1.00 95.06 120 LEU A CA 1
ATOM 1010 C C . LEU A 1 120 ? 3.638 0.897 -15.162 1.00 95.06 120 LEU A C 1
ATOM 1012 O O . LEU A 1 120 ? 3.344 0.715 -16.353 1.00 95.06 120 LEU A O 1
ATOM 1016 N N . GLN A 1 121 ? 4.057 2.079 -14.705 1.00 91.81 121 GLN A N 1
ATOM 1017 C CA . GLN A 1 121 ? 4.253 3.284 -15.517 1.00 91.81 121 GLN A CA 1
ATOM 1018 C C . GLN A 1 121 ? 5.495 4.068 -15.093 1.00 91.81 121 GLN A C 1
ATOM 1020 O O . GLN A 1 121 ? 5.911 3.996 -13.941 1.00 91.81 121 GLN A O 1
ATOM 1025 N N . ASP A 1 122 ? 6.062 4.853 -16.012 1.00 86.94 122 ASP A N 1
ATOM 1026 C CA . ASP A 1 122 ? 7.212 5.718 -15.699 1.00 86.94 122 ASP A CA 1
ATOM 1027 C C . ASP A 1 122 ? 6.775 6.877 -14.802 1.00 86.94 122 ASP A C 1
ATOM 1029 O O . ASP A 1 122 ? 7.379 7.152 -13.768 1.00 86.94 122 ASP A O 1
ATOM 1033 N N . GLU A 1 123 ? 5.677 7.535 -15.169 1.00 86.38 123 GLU A N 1
ATOM 1034 C CA . GLU A 1 123 ? 5.212 8.754 -14.520 1.00 86.38 123 GLU A CA 1
ATOM 1035 C C . GLU A 1 123 ? 3.684 8.794 -14.436 1.00 86.38 123 GLU A C 1
ATOM 1037 O O . GLU A 1 123 ? 2.975 8.161 -15.218 1.00 86.38 123 GLU A O 1
ATOM 1042 N N . LEU A 1 124 ? 3.180 9.539 -13.449 1.00 87.44 124 LEU A N 1
ATOM 1043 C CA . LEU A 1 124 ? 1.749 9.684 -13.146 1.00 87.44 124 LEU A CA 1
ATOM 1044 C C . LEU A 1 124 ? 1.383 11.158 -12.925 1.00 87.44 124 LEU A C 1
ATOM 1046 O O . LEU A 1 124 ? 0.584 11.489 -12.052 1.00 87.44 124 LEU A O 1
ATOM 1050 N N . GLU A 1 125 ? 2.025 12.067 -13.661 1.00 83.38 125 GLU A N 1
ATOM 1051 C CA . GLU A 1 125 ? 1.849 13.513 -13.468 1.00 83.38 125 GLU A CA 1
ATOM 1052 C C . GLU A 1 125 ? 0.596 14.071 -14.140 1.00 83.38 125 GLU A C 1
ATOM 1054 O O . GLU A 1 125 ? 0.023 15.047 -13.660 1.00 83.38 125 GLU A O 1
ATOM 1059 N N . SER A 1 126 ? 0.150 13.447 -15.231 1.00 84.06 126 SER A N 1
ATOM 1060 C CA . SER A 1 126 ? -0.971 13.935 -16.030 1.00 84.06 126 SER A CA 1
ATOM 1061 C C . SER A 1 126 ? -2.051 12.878 -16.239 1.00 84.06 126 SER A C 1
ATOM 1063 O O . SER A 1 126 ? -1.793 11.672 -16.257 1.00 84.06 126 SER A O 1
ATOM 1065 N N . ILE A 1 127 ? -3.273 13.346 -16.501 1.00 84.56 127 ILE A N 1
ATOM 1066 C CA . ILE A 1 127 ? -4.403 12.497 -16.907 1.00 84.56 127 ILE A CA 1
ATOM 1067 C C . ILE A 1 127 ? -4.067 11.702 -18.182 1.00 84.56 127 ILE A C 1
ATOM 1069 O O . ILE A 1 127 ? -4.539 10.580 -18.352 1.00 84.56 127 ILE A O 1
ATOM 1073 N N . ALA A 1 128 ? -3.217 12.231 -19.068 1.00 86.31 128 ALA A N 1
ATOM 1074 C CA . ALA A 1 128 ? -2.760 11.518 -20.261 1.00 86.31 128 ALA A CA 1
ATOM 1075 C C . ALA A 1 128 ? -1.924 10.269 -19.915 1.00 86.31 128 ALA A C 1
ATOM 1077 O O . ALA A 1 128 ? -2.082 9.225 -20.546 1.00 86.31 128 ALA A O 1
ATOM 1078 N N . MET A 1 129 ? -1.089 10.334 -18.873 1.00 88.44 129 MET A N 1
ATOM 1079 C CA . MET A 1 129 ? -0.307 9.182 -18.403 1.00 88.44 129 MET A CA 1
ATOM 1080 C C . MET A 1 129 ? -1.195 8.123 -17.743 1.00 88.44 129 MET A C 1
ATOM 1082 O O . MET A 1 129 ? -1.039 6.928 -18.005 1.00 88.44 129 MET A O 1
ATOM 1086 N N . ILE A 1 130 ? -2.189 8.558 -16.959 1.00 89.31 130 ILE A N 1
ATOM 1087 C CA . ILE A 1 130 ? -3.205 7.662 -16.387 1.00 89.31 130 ILE A CA 1
ATOM 1088 C C . ILE A 1 130 ? -4.004 6.985 -17.514 1.00 89.31 130 ILE A C 1
ATOM 1090 O O . ILE A 1 130 ? -4.198 5.773 -17.481 1.00 89.31 130 ILE A O 1
ATOM 1094 N N . ASN A 1 131 ? -4.378 7.719 -18.567 1.00 89.88 131 ASN A N 1
ATOM 1095 C CA . ASN A 1 131 ? -4.992 7.153 -19.775 1.00 89.88 131 ASN A CA 1
ATOM 1096 C C . ASN A 1 131 ? -4.112 6.101 -20.459 1.00 89.88 131 ASN A C 1
ATOM 1098 O O . ASN A 1 131 ? -4.616 5.077 -20.922 1.00 89.88 131 ASN A O 1
ATOM 1102 N N . GLY A 1 132 ? -2.795 6.319 -20.496 1.00 90.81 132 GLY A N 1
ATOM 1103 C CA . GLY A 1 132 ? -1.840 5.320 -20.968 1.00 90.81 132 GLY A CA 1
ATOM 1104 C C . GLY A 1 132 ? -1.901 4.031 -20.143 1.00 90.81 132 GLY A C 1
ATOM 1105 O O . GLY A 1 132 ? -1.899 2.940 -20.708 1.00 90.81 132 GLY A O 1
ATOM 1106 N N . ALA A 1 133 ? -2.022 4.136 -18.815 1.00 92.19 133 ALA A N 1
ATOM 1107 C CA . ALA A 1 133 ? -2.188 2.980 -17.926 1.00 92.19 133 ALA A CA 1
ATOM 1108 C C . ALA A 1 133 ? -3.516 2.258 -18.142 1.00 92.19 133 ALA A C 1
ATOM 1110 O O . ALA A 1 133 ? -3.538 1.032 -18.238 1.00 92.19 133 ALA A O 1
ATOM 1111 N N . VAL A 1 134 ? -4.601 3.017 -18.295 1.00 92.69 134 VAL A N 1
ATOM 1112 C CA . VAL A 1 134 ? -5.927 2.480 -18.617 1.00 92.69 134 VAL A CA 1
ATOM 1113 C C . VAL A 1 134 ? -5.891 1.734 -19.949 1.00 92.69 134 VAL A C 1
ATOM 1115 O O . VAL A 1 134 ? -6.374 0.611 -20.023 1.00 92.69 134 VAL A O 1
ATOM 1118 N N . SER A 1 135 ? -5.242 2.293 -20.971 1.00 91.62 135 SER A N 1
ATOM 1119 C CA . SER A 1 135 ? -5.112 1.655 -22.287 1.00 91.62 135 SER A CA 1
ATOM 1120 C C . SER A 1 135 ? -4.292 0.358 -22.223 1.00 91.62 135 SER A C 1
ATOM 1122 O O . SER A 1 135 ? -4.675 -0.644 -22.829 1.00 91.62 135 SER A O 1
ATOM 1124 N N . LYS A 1 136 ? -3.190 0.336 -21.450 1.00 93.00 136 LYS A N 1
ATOM 1125 C CA . LYS A 1 136 ? -2.409 -0.892 -21.194 1.00 93.00 136 LYS A CA 1
ATOM 1126 C C . LYS A 1 136 ? -3.268 -1.964 -20.515 1.00 93.00 136 LYS A C 1
ATOM 1128 O O . LYS A 1 136 ? -3.268 -3.113 -20.952 1.00 93.00 136 LYS A O 1
ATOM 1133 N N . ALA A 1 137 ? -4.022 -1.586 -19.483 1.00 92.25 137 ALA A N 1
ATOM 1134 C CA . ALA A 1 137 ? -4.933 -2.488 -18.784 1.00 92.25 137 ALA A CA 1
ATOM 1135 C C . ALA A 1 137 ? -6.045 -3.017 -19.697 1.00 92.25 137 ALA A C 1
ATOM 1137 O O . ALA A 1 137 ? -6.352 -4.203 -19.671 1.00 92.25 137 ALA A O 1
ATOM 1138 N N . GLU A 1 138 ? -6.630 -2.159 -20.528 1.00 90.69 138 GLU A N 1
ATOM 1139 C CA . GLU A 1 138 ? -7.666 -2.533 -21.492 1.00 90.69 138 GLU A CA 1
ATOM 1140 C C . GLU A 1 138 ? -7.176 -3.554 -22.504 1.00 90.69 138 GLU A C 1
ATOM 1142 O O . GLU A 1 138 ? -7.845 -4.561 -22.726 1.00 90.69 138 GLU A O 1
ATOM 1147 N N . SER A 1 139 ? -5.987 -3.325 -23.057 1.00 91.12 139 SER A N 1
ATOM 1148 C CA . SER A 1 139 ? -5.334 -4.273 -23.956 1.00 91.12 139 SER A CA 1
ATOM 1149 C C . SER A 1 139 ? -5.085 -5.622 -23.271 1.00 91.12 139 SER A C 1
ATOM 1151 O O . SER A 1 139 ? -5.336 -6.670 -23.860 1.00 91.12 139 SER A O 1
ATOM 1153 N N . TYR A 1 140 ? -4.659 -5.603 -22.003 1.00 90.88 140 TYR A N 1
ATOM 1154 C CA . TYR A 1 140 ? -4.402 -6.814 -21.222 1.00 90.88 140 TYR A CA 1
ATOM 1155 C C . TYR A 1 140 ? -5.676 -7.612 -20.906 1.00 90.88 140 TYR A C 1
ATOM 1157 O O . TYR A 1 140 ? -5.679 -8.838 -20.989 1.00 90.88 140 TYR A O 1
ATOM 1165 N N . ILE A 1 141 ? -6.769 -6.931 -20.548 1.00 88.31 141 ILE A N 1
ATOM 1166 C CA . ILE A 1 141 ? -8.054 -7.584 -20.257 1.00 88.31 141 ILE A CA 1
ATOM 1167 C C . ILE A 1 141 ? -8.707 -8.090 -21.557 1.00 88.31 141 ILE A C 1
ATOM 1169 O O . ILE A 1 141 ? -9.375 -9.129 -21.558 1.00 88.31 141 ILE A O 1
ATOM 1173 N N . GLY A 1 142 ? -8.524 -7.375 -22.670 1.00 81.69 142 GLY A N 1
ATOM 1174 C CA . GLY A 1 142 ? -9.137 -7.689 -23.959 1.00 81.69 142 GLY A CA 1
ATOM 1175 C C . GLY A 1 142 ? -10.671 -7.735 -23.898 1.00 81.69 142 GLY A C 1
ATOM 1176 O O . GLY A 1 142 ? -11.309 -7.102 -23.052 1.00 81.69 142 GLY A O 1
ATOM 1177 N N . ASP A 1 143 ? -11.277 -8.551 -24.765 1.00 66.81 143 ASP A N 1
ATOM 1178 C CA . ASP A 1 143 ? -12.741 -8.711 -24.871 1.00 66.81 143 ASP A CA 1
ATOM 1179 C C . ASP A 1 143 ? -13.382 -9.415 -23.657 1.00 66.81 143 ASP A C 1
ATOM 1181 O O . ASP A 1 143 ? -14.607 -9.526 -23.553 1.00 66.81 143 ASP A O 1
ATOM 1185 N N . SER A 1 144 ? -12.578 -9.884 -22.694 1.00 59.56 144 SER A N 1
ATOM 1186 C CA . SER A 1 144 ? -13.078 -10.560 -21.490 1.00 59.56 144 SER A CA 1
ATOM 1187 C C . SER A 1 144 ? -13.866 -9.635 -20.549 1.00 59.56 144 SER A C 1
ATOM 1189 O O . SER A 1 144 ? -14.591 -10.120 -19.678 1.00 59.56 144 SER A O 1
ATOM 1191 N N . ARG A 1 145 ? -13.817 -8.315 -20.780 1.00 58.38 145 ARG A N 1
ATOM 1192 C CA . ARG A 1 145 ? -14.588 -7.291 -20.058 1.00 58.38 145 ARG A CA 1
ATOM 1193 C C . ARG A 1 145 ? -16.092 -7.515 -20.023 1.00 58.38 145 ARG A C 1
ATOM 1195 O O . ARG A 1 145 ? -16.726 -7.094 -19.067 1.00 58.38 145 ARG A O 1
ATOM 1202 N N . ILE A 1 146 ? -16.661 -8.199 -21.016 1.00 52.44 146 ILE A N 1
ATOM 1203 C CA . ILE A 1 146 ? -18.105 -8.489 -21.062 1.00 52.44 146 ILE A CA 1
ATOM 1204 C C . ILE A 1 146 ? -18.544 -9.338 -19.846 1.00 52.44 146 ILE A C 1
ATOM 1206 O O . ILE A 1 146 ? -19.725 -9.377 -19.516 1.00 52.44 146 ILE A O 1
ATOM 1210 N N . ARG A 1 147 ? -17.606 -10.005 -19.150 1.00 52.31 147 ARG A N 1
ATOM 1211 C CA . ARG A 1 147 ? -17.892 -10.869 -17.990 1.00 52.31 147 ARG A CA 1
ATOM 1212 C C . ARG A 1 147 ? -17.529 -10.272 -16.629 1.00 52.31 147 ARG A C 1
ATOM 1214 O O . ARG A 1 147 ? -17.849 -10.898 -15.621 1.00 52.31 147 ARG A O 1
ATOM 1221 N N . TYR A 1 148 ? -16.852 -9.126 -16.578 1.00 56.00 148 TYR A N 1
ATOM 1222 C CA . TYR A 1 148 ? -16.367 -8.547 -15.324 1.00 56.00 148 TYR A CA 1
ATOM 1223 C C . TYR A 1 148 ? -17.075 -7.225 -15.020 1.00 56.00 148 TYR A C 1
ATOM 1225 O O . TYR A 1 148 ? -17.082 -6.319 -15.850 1.00 56.00 148 TYR A O 1
ATOM 1233 N N . ASP A 1 149 ? -17.608 -7.112 -13.797 1.00 69.31 149 ASP A N 1
ATOM 1234 C CA . ASP A 1 149 ? -17.883 -5.819 -13.158 1.00 69.31 149 ASP A CA 1
ATOM 1235 C C . ASP A 1 149 ? -16.603 -4.964 -13.138 1.00 69.31 149 ASP A C 1
ATOM 1237 O O . ASP A 1 149 ? -15.504 -5.505 -13.272 1.00 69.31 149 ASP A O 1
ATOM 1241 N N . ASP A 1 150 ? -16.734 -3.656 -12.888 1.00 84.12 150 ASP A N 1
ATOM 1242 C CA . ASP A 1 150 ? -15.636 -2.669 -12.883 1.00 84.12 150 ASP A CA 1
ATOM 1243 C C . ASP A 1 150 ? -14.317 -3.236 -12.349 1.00 84.12 150 ASP A C 1
ATOM 1245 O O . ASP A 1 150 ? -14.266 -3.843 -11.268 1.00 84.12 150 ASP A O 1
ATOM 1249 N N . VAL A 1 151 ? -13.251 -3.030 -13.114 1.00 89.62 151 VAL A N 1
ATOM 1250 C CA . VAL A 1 151 ? -11.911 -3.503 -12.777 1.00 89.62 151 VAL A CA 1
ATOM 1251 C C . VAL A 1 151 ? -11.233 -2.458 -11.907 1.00 89.62 151 VAL A C 1
ATOM 1253 O O . VAL A 1 151 ? -11.285 -1.269 -12.208 1.00 89.62 151 VAL A O 1
ATOM 1256 N N . ARG A 1 152 ? -10.573 -2.895 -10.835 1.00 93.38 152 ARG A N 1
ATOM 1257 C CA . ARG A 1 152 ? -9.788 -2.020 -9.961 1.00 93.38 152 ARG A CA 1
ATOM 1258 C C . ARG A 1 152 ? -8.314 -2.176 -10.269 1.00 93.38 152 ARG A C 1
ATOM 1260 O O . ARG A 1 152 ? -7.800 -3.295 -10.287 1.00 93.38 152 ARG A O 1
ATOM 1267 N N . LEU A 1 153 ? -7.658 -1.055 -10.520 1.00 95.50 153 LEU A N 1
ATOM 1268 C CA . LEU A 1 153 ? -6.269 -0.988 -10.915 1.00 95.50 153 LEU A CA 1
ATOM 1269 C C . LEU A 1 153 ? -5.451 -0.316 -9.822 1.00 95.50 153 LEU A C 1
ATOM 1271 O O . LEU A 1 153 ? -5.884 0.663 -9.208 1.00 95.50 153 LEU A O 1
ATOM 1275 N N . ILE A 1 154 ? -4.235 -0.817 -9.653 1.00 97.50 154 ILE A N 1
ATOM 1276 C CA . ILE A 1 154 ? -3.182 -0.179 -8.871 1.00 97.50 154 ILE A CA 1
ATOM 1277 C C . ILE A 1 154 ? -2.118 0.249 -9.878 1.00 97.50 154 ILE A C 1
ATOM 1279 O O . ILE A 1 154 ? -1.375 -0.582 -10.402 1.00 97.50 154 ILE A O 1
ATOM 1283 N N . VAL A 1 155 ? -2.078 1.541 -10.196 1.00 97.25 155 VAL A N 1
ATOM 1284 C CA . VAL A 1 155 ? -1.102 2.090 -11.137 1.00 97.25 155 VAL A CA 1
ATOM 1285 C C . VAL A 1 155 ? 0.101 2.583 -10.349 1.00 97.25 155 VAL A C 1
ATOM 1287 O O . VAL A 1 155 ? -0.032 3.486 -9.523 1.00 97.25 155 VAL A O 1
ATOM 1290 N N . ILE A 1 156 ? 1.264 1.988 -10.597 1.00 96.69 156 ILE A N 1
ATOM 1291 C CA . ILE A 1 156 ? 2.485 2.232 -9.829 1.00 96.69 156 ILE A CA 1
ATOM 1292 C C . ILE A 1 156 ? 3.548 2.836 -10.739 1.00 96.69 156 ILE A C 1
ATOM 1294 O O . ILE A 1 156 ? 3.823 2.320 -11.822 1.00 96.69 156 ILE A O 1
ATOM 1298 N N . SER A 1 157 ? 4.170 3.908 -10.266 1.00 93.31 157 SER A N 1
ATOM 1299 C CA . SER A 1 157 ? 5.419 4.437 -10.796 1.00 93.31 157 SER A CA 1
ATOM 1300 C C . SER A 1 157 ? 6.484 4.505 -9.699 1.00 93.31 157 SER A C 1
ATOM 1302 O O . SER A 1 157 ? 6.154 4.338 -8.522 1.00 93.31 157 SER A O 1
ATOM 1304 N N . PRO A 1 158 ? 7.760 4.767 -10.038 1.00 88.31 158 PRO A N 1
ATOM 1305 C CA . PRO A 1 158 ? 8.840 4.857 -9.056 1.00 88.31 158 PRO A CA 1
ATOM 1306 C C . PRO A 1 158 ? 8.553 5.765 -7.867 1.00 88.31 158 PRO A C 1
ATOM 1308 O O . PRO A 1 158 ? 8.931 5.459 -6.744 1.00 88.31 158 PRO A O 1
ATOM 1311 N N . ARG A 1 159 ? 7.845 6.870 -8.096 1.00 90.25 159 ARG A N 1
ATOM 1312 C CA . ARG A 1 159 ? 7.583 7.876 -7.060 1.00 90.25 159 ARG A CA 1
ATOM 1313 C C . ARG A 1 159 ? 6.154 7.860 -6.558 1.00 90.25 159 ARG A C 1
ATOM 1315 O O . ARG A 1 159 ? 5.893 8.331 -5.452 1.00 90.25 159 ARG A O 1
ATOM 1322 N N . HIS A 1 160 ? 5.222 7.370 -7.364 1.00 93.75 160 HIS A N 1
ATOM 1323 C CA . HIS A 1 160 ? 3.812 7.627 -7.150 1.00 93.75 160 HIS A CA 1
ATOM 1324 C C . HIS A 1 160 ? 2.954 6.393 -7.351 1.00 93.75 160 HIS A C 1
ATOM 1326 O O . HIS A 1 160 ? 3.320 5.435 -8.024 1.00 93.75 160 HIS A O 1
ATOM 1332 N N . LEU A 1 161 ? 1.760 6.469 -6.785 1.00 95.06 161 LEU A N 1
ATOM 1333 C CA . LEU A 1 161 ? 0.729 5.471 -6.947 1.00 95.06 161 LEU A CA 1
ATOM 1334 C C . LEU A 1 161 ? -0.620 6.159 -7.172 1.00 95.06 161 LEU A C 1
ATOM 1336 O O . LEU A 1 161 ? -0.899 7.208 -6.583 1.00 95.06 161 LEU A O 1
ATOM 1340 N N . VAL A 1 162 ? -1.446 5.571 -8.036 1.00 96.50 162 VAL A N 1
ATOM 1341 C CA . VAL A 1 162 ? -2.830 5.988 -8.296 1.00 96.50 162 VAL A CA 1
ATOM 1342 C C . VAL A 1 162 ? -3.727 4.754 -8.310 1.00 96.50 162 VAL A C 1
ATOM 1344 O O . VAL A 1 162 ? -3.399 3.742 -8.930 1.00 96.50 162 VAL A O 1
ATOM 1347 N N . PHE A 1 163 ? -4.882 4.849 -7.659 1.00 96.81 163 PHE A N 1
ATOM 1348 C CA . PHE A 1 163 ? -5.933 3.840 -7.731 1.00 96.81 163 PHE A CA 1
ATOM 1349 C C . PHE A 1 163 ? -6.932 4.226 -8.810 1.00 96.81 163 PHE A C 1
ATOM 1351 O O . PHE A 1 163 ? -7.357 5.379 -8.873 1.00 96.81 163 PHE A O 1
ATOM 1358 N N . VAL A 1 164 ? -7.302 3.276 -9.666 1.00 95.38 164 VAL A N 1
ATOM 1359 C CA . VAL A 1 164 ? -8.265 3.526 -10.744 1.00 95.38 164 VAL A CA 1
ATOM 1360 C C . VAL A 1 164 ? -9.376 2.491 -10.687 1.00 95.38 164 VAL A C 1
ATOM 1362 O O . VAL A 1 164 ? -9.103 1.296 -10.634 1.00 95.38 164 VAL A O 1
ATOM 1365 N N . GLU A 1 165 ? -10.627 2.935 -10.717 1.00 93.69 165 GLU A N 1
ATOM 1366 C CA . GLU A 1 165 ? -11.774 2.072 -10.976 1.00 93.69 165 GLU A CA 1
ATOM 1367 C C . GLU A 1 165 ? -12.233 2.279 -12.417 1.00 93.69 165 GLU A C 1
ATOM 1369 O O . GLU A 1 165 ? -12.468 3.396 -12.877 1.00 93.69 165 GLU A O 1
ATOM 1374 N N . LEU A 1 166 ? -12.287 1.178 -13.152 1.00 90.38 166 LEU A N 1
ATOM 1375 C CA . LEU A 1 166 ? -12.425 1.172 -14.591 1.00 90.38 166 LEU A CA 1
ATOM 1376 C C . LEU A 1 166 ? -13.690 0.420 -14.980 1.00 90.38 166 LEU A C 1
ATOM 1378 O O . LEU A 1 166 ? -13.730 -0.813 -14.927 1.00 90.38 166 LEU A O 1
ATOM 1382 N N . SER A 1 167 ? -14.694 1.174 -15.418 1.00 86.12 167 SER A N 1
ATOM 1383 C CA . SER A 1 167 ? -15.938 0.649 -15.973 1.00 86.12 167 SER A CA 1
ATOM 1384 C C . SER A 1 167 ? -15.941 0.757 -17.506 1.00 86.12 167 SER A C 1
ATOM 1386 O O . SER A 1 167 ? -14.949 1.153 -18.141 1.00 86.12 167 SER A O 1
ATOM 1388 N N . LEU A 1 168 ? -17.044 0.344 -18.137 1.00 80.69 168 LEU A N 1
ATOM 1389 C CA . LEU A 1 168 ? -17.193 0.406 -19.595 1.00 80.69 168 LEU A CA 1
ATOM 1390 C C . LEU A 1 168 ? -17.136 1.846 -20.121 1.00 80.69 168 LEU A C 1
ATOM 1392 O O . LEU A 1 168 ? -16.518 2.071 -21.160 1.00 80.69 168 LEU A O 1
ATOM 1396 N N . GLU A 1 169 ? -17.703 2.802 -19.387 1.00 81.94 169 GLU A N 1
ATOM 1397 C CA . GLU A 1 169 ? -17.898 4.184 -19.850 1.00 81.94 169 GLU A CA 1
ATOM 1398 C C . GLU A 1 169 ? -17.097 5.213 -19.039 1.00 81.94 169 GLU A C 1
ATOM 1400 O O . GLU A 1 169 ? -16.709 6.255 -19.573 1.00 81.94 169 GLU A O 1
ATOM 1405 N N . ILE A 1 170 ? -16.800 4.906 -17.772 1.00 88.56 170 ILE A N 1
ATOM 1406 C CA . ILE A 1 170 ? -16.223 5.848 -16.809 1.00 88.56 170 ILE A CA 1
ATOM 1407 C C . ILE A 1 170 ? -14.881 5.322 -16.288 1.00 88.56 170 ILE A C 1
ATOM 1409 O O . ILE A 1 170 ? -14.676 4.120 -16.092 1.00 88.56 170 ILE A O 1
ATOM 1413 N N . VAL A 1 171 ? -13.956 6.251 -16.064 1.00 91.88 171 VAL A N 1
ATOM 1414 C CA . VAL A 1 171 ? -12.696 6.021 -15.360 1.00 91.88 171 VAL A CA 1
ATOM 1415 C C . VAL A 1 171 ? -12.680 6.892 -14.110 1.00 91.88 171 VAL A C 1
ATOM 1417 O O . VAL A 1 171 ? -12.579 8.114 -14.201 1.00 91.88 171 VAL A O 1
ATOM 1420 N N . LEU A 1 172 ? -12.750 6.263 -12.939 1.00 94.00 172 LEU A N 1
ATOM 1421 C CA . LEU A 1 172 ? -12.571 6.944 -11.659 1.00 94.00 172 LEU A CA 1
ATOM 1422 C C . LEU A 1 172 ? -11.105 6.827 -11.259 1.00 94.00 172 LEU A C 1
ATOM 1424 O O . LEU A 1 172 ? -10.605 5.714 -11.121 1.00 94.00 172 LEU A O 1
ATOM 1428 N N . ALA A 1 173 ? -10.407 7.940 -11.059 1.00 94.62 173 ALA A N 1
ATOM 1429 C CA . ALA A 1 173 ? -9.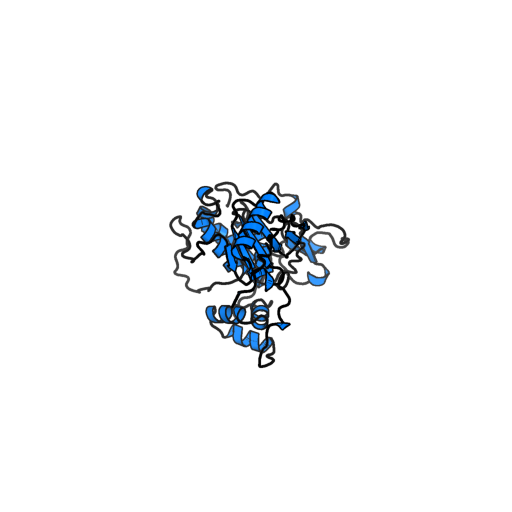009 7.933 -10.638 1.00 94.62 173 ALA A CA 1
ATOM 1430 C C . ALA A 1 173 ? -8.843 8.648 -9.300 1.00 94.62 173 ALA A C 1
ATOM 1432 O O . ALA A 1 173 ? -9.366 9.745 -9.093 1.00 94.62 173 ALA A O 1
ATOM 1433 N N . SER A 1 174 ? -8.098 8.038 -8.382 1.00 94.31 174 SER A N 1
ATOM 1434 C CA . SER A 1 174 ? -7.736 8.701 -7.139 1.00 94.31 174 SER A CA 1
ATOM 1435 C C . SER A 1 174 ? -6.762 9.832 -7.432 1.00 94.31 174 SER A C 1
ATOM 1437 O O . SER A 1 174 ? -6.072 9.862 -8.455 1.00 94.31 174 SER A O 1
ATOM 1439 N N . ARG A 1 175 ? -6.613 10.739 -6.470 1.00 91.56 175 ARG A N 1
ATOM 1440 C CA . ARG A 1 175 ? -5.452 11.630 -6.463 1.00 91.56 175 ARG A CA 1
ATOM 1441 C C . ARG A 1 175 ? -4.147 10.823 -6.438 1.00 91.56 175 ARG A C 1
ATOM 1443 O O . ARG A 1 175 ? -4.107 9.686 -5.958 1.00 91.56 175 ARG A O 1
ATOM 1450 N N . ARG A 1 176 ? -3.077 11.451 -6.917 1.00 92.50 176 ARG A N 1
ATOM 1451 C CA . ARG A 1 176 ? -1.719 10.909 -6.886 1.00 92.50 176 ARG A CA 1
ATOM 1452 C C . ARG A 1 176 ? -1.208 10.833 -5.452 1.00 92.50 176 ARG A C 1
ATOM 1454 O O . ARG A 1 176 ? -1.198 11.840 -4.749 1.00 92.50 176 ARG A O 1
ATOM 1461 N N . LEU A 1 177 ? -0.742 9.659 -5.049 1.00 94.00 177 LEU A N 1
ATOM 1462 C CA . LEU A 1 177 ? -0.134 9.429 -3.744 1.00 94.00 177 LEU A CA 1
ATOM 1463 C C . LEU A 1 177 ? 1.364 9.206 -3.901 1.00 94.00 177 LEU A C 1
ATOM 1465 O O . LEU A 1 177 ? 1.810 8.638 -4.895 1.00 94.00 177 LEU A O 1
ATOM 1469 N N . VAL A 1 178 ? 2.146 9.652 -2.923 1.00 93.62 178 VAL A N 1
ATOM 1470 C CA . VAL A 1 178 ? 3.602 9.491 -2.937 1.00 93.62 178 VAL A CA 1
ATOM 1471 C C . VAL A 1 178 ? 3.932 8.105 -2.412 1.00 93.62 178 VAL A C 1
ATOM 1473 O O . VAL A 1 178 ? 3.624 7.807 -1.261 1.00 93.62 178 VAL A O 1
ATOM 1476 N N . LEU A 1 179 ? 4.546 7.268 -3.242 1.00 94.00 179 LEU A N 1
ATOM 1477 C CA . LEU A 1 179 ? 5.017 5.943 -2.854 1.00 94.00 179 LEU A CA 1
ATOM 1478 C C . LEU A 1 179 ? 6.419 6.015 -2.243 1.00 94.00 179 LEU A C 1
ATOM 1480 O O . LEU A 1 179 ? 6.637 5.447 -1.175 1.00 94.00 179 LEU A O 1
ATOM 1484 N N . LEU A 1 180 ? 7.330 6.749 -2.886 1.00 91.88 180 LEU A N 1
ATOM 1485 C CA . LEU A 1 180 ? 8.714 6.922 -2.451 1.00 91.88 180 LEU A CA 1
ATOM 1486 C C . LEU A 1 180 ? 9.107 8.400 -2.432 1.00 91.88 180 LEU A C 1
ATOM 1488 O O . LEU A 1 180 ? 8.759 9.172 -3.324 1.00 91.88 180 LEU A O 1
ATOM 1492 N N . SER A 1 181 ? 9.854 8.769 -1.398 1.00 90.81 181 SER A N 1
ATOM 1493 C CA . SER A 1 181 ? 10.432 10.091 -1.156 1.00 90.81 181 SER A CA 1
ATOM 1494 C C . SER A 1 181 ? 11.663 9.960 -0.262 1.00 90.81 181 SER A C 1
ATOM 1496 O O . SER A 1 181 ? 11.834 8.937 0.404 1.00 90.81 181 SER A O 1
ATOM 1498 N N . ASN A 1 182 ? 12.452 11.027 -0.148 1.00 89.81 182 ASN A N 1
ATOM 1499 C CA . ASN A 1 182 ? 13.624 11.090 0.739 1.00 89.81 182 ASN A CA 1
ATOM 1500 C C . ASN A 1 182 ? 13.298 10.763 2.211 1.00 89.81 182 ASN A C 1
ATOM 1502 O O . ASN A 1 182 ? 14.162 10.347 2.976 1.00 89.81 182 ASN A O 1
ATOM 1506 N N . TYR A 1 183 ? 12.036 10.921 2.622 1.00 89.19 183 TYR A N 1
ATOM 1507 C CA . TYR A 1 183 ? 11.581 10.637 3.985 1.00 89.19 183 TYR A CA 1
ATOM 1508 C C . TYR A 1 183 ? 11.100 9.197 4.187 1.00 89.19 183 TYR A C 1
ATOM 1510 O O . TYR A 1 183 ? 10.783 8.826 5.314 1.00 89.19 183 TYR A O 1
ATOM 1518 N N . SER A 1 184 ? 11.036 8.381 3.131 1.00 90.94 184 SER A N 1
ATOM 1519 C CA . SER A 1 184 ? 10.380 7.066 3.175 1.00 90.94 184 SER A CA 1
ATOM 1520 C C . SER A 1 184 ? 11.088 6.046 4.072 1.00 90.94 184 SER A C 1
ATOM 1522 O O . SER A 1 184 ? 10.442 5.111 4.526 1.00 90.94 184 SER A O 1
ATOM 1524 N N . ALA A 1 185 ? 12.370 6.252 4.397 1.00 90.38 185 ALA A N 1
ATOM 1525 C CA . ALA A 1 185 ? 13.098 5.448 5.387 1.00 90.38 185 ALA A CA 1
ATOM 1526 C C . ALA A 1 185 ? 12.792 5.820 6.848 1.00 90.38 185 ALA A C 1
ATOM 1528 O O . ALA A 1 185 ? 13.054 5.038 7.753 1.00 90.38 185 ALA A O 1
ATOM 1529 N N . THR A 1 186 ? 12.242 7.009 7.103 1.00 89.69 186 THR A N 1
ATOM 1530 C CA . THR A 1 186 ? 11.957 7.484 8.471 1.00 89.69 186 THR A CA 1
ATOM 1531 C C . THR A 1 186 ? 10.467 7.572 8.761 1.00 89.69 186 THR A C 1
ATOM 1533 O O . THR A 1 186 ? 10.057 7.578 9.921 1.00 89.69 186 THR A O 1
ATOM 1536 N N . GLN A 1 187 ? 9.641 7.680 7.719 1.00 90.19 187 GLN A N 1
ATOM 1537 C CA . GLN A 1 187 ? 8.199 7.820 7.829 1.00 90.19 187 GLN A CA 1
ATOM 1538 C C . GLN A 1 187 ? 7.512 7.110 6.674 1.00 90.19 187 GLN A C 1
ATOM 1540 O O . GLN A 1 187 ? 7.868 7.301 5.512 1.00 90.19 187 GLN A O 1
ATOM 1545 N N . CYS A 1 188 ? 6.465 6.351 6.987 1.00 93.81 188 CYS A N 1
ATOM 1546 C CA . CYS A 1 188 ? 5.691 5.688 5.956 1.00 93.81 188 CYS A CA 1
ATOM 1547 C C . CYS A 1 188 ? 5.009 6.707 5.029 1.00 93.81 188 CYS A C 1
ATOM 1549 O O . CYS A 1 188 ? 4.304 7.627 5.476 1.00 93.81 188 CYS A O 1
ATOM 1551 N N . SER A 1 189 ? 5.194 6.498 3.725 1.00 94.31 189 SER A N 1
ATOM 1552 C CA . SER A 1 189 ? 4.644 7.334 2.665 1.00 94.31 189 SER A CA 1
ATOM 1553 C C . SER A 1 189 ? 3.117 7.213 2.576 1.00 94.31 189 SER A C 1
ATOM 1555 O O . SER A 1 189 ? 2.516 6.244 3.052 1.00 94.31 189 SER A O 1
ATOM 1557 N N . SER A 1 190 ? 2.462 8.218 1.987 1.00 94.56 190 SER A N 1
ATOM 1558 C CA . SER A 1 190 ? 0.999 8.221 1.845 1.00 94.56 190 SER A CA 1
ATOM 1559 C C . SER A 1 190 ? 0.512 7.126 0.898 1.00 94.56 190 SER A C 1
ATOM 1561 O O . SER A 1 190 ? -0.511 6.496 1.159 1.00 94.56 190 SER A O 1
ATOM 1563 N N . GLY A 1 191 ? 1.274 6.865 -0.164 1.00 95.62 191 GLY A N 1
ATOM 1564 C CA . GLY A 1 191 ? 1.017 5.821 -1.146 1.00 95.62 191 GLY A CA 1
ATOM 1565 C C . GLY A 1 191 ? 1.154 4.428 -0.555 1.00 95.62 191 GLY A C 1
ATOM 1566 O O . GLY A 1 191 ? 0.247 3.623 -0.741 1.00 95.62 191 GLY A O 1
ATOM 1567 N N . PHE A 1 192 ? 2.217 4.152 0.213 1.00 96.94 192 PHE A N 1
ATOM 1568 C CA . PHE A 1 192 ? 2.346 2.849 0.867 1.00 96.94 192 PHE A CA 1
ATOM 1569 C C . PHE A 1 192 ? 1.257 2.642 1.925 1.00 96.94 192 PHE A C 1
ATOM 1571 O O . PHE A 1 192 ? 0.624 1.587 1.955 1.00 96.94 192 PHE A O 1
ATOM 1578 N N . ARG A 1 193 ? 0.964 3.669 2.738 1.00 95.94 193 ARG A N 1
ATOM 1579 C CA . ARG A 1 193 ? -0.130 3.608 3.714 1.00 95.94 193 ARG A CA 1
ATOM 1580 C C . ARG A 1 193 ? -1.452 3.268 3.033 1.00 95.94 193 ARG A C 1
ATOM 1582 O O . ARG A 1 193 ? -2.129 2.349 3.468 1.00 95.94 193 ARG A O 1
ATOM 1589 N N . ALA A 1 194 ? -1.808 3.956 1.953 1.00 96.31 194 ALA A N 1
ATOM 1590 C CA . ALA A 1 194 ? -3.035 3.672 1.213 1.00 96.31 194 ALA A CA 1
ATOM 1591 C C . ALA A 1 194 ? -3.045 2.268 0.581 1.00 96.31 194 ALA A C 1
ATOM 1593 O O . ALA A 1 194 ? -4.060 1.574 0.641 1.00 96.31 194 ALA A O 1
ATOM 1594 N N . LEU A 1 195 ? -1.911 1.831 0.026 1.00 96.94 195 LEU A N 1
ATOM 1595 C CA . LEU A 1 195 ? -1.750 0.503 -0.566 1.00 96.94 195 LEU A CA 1
ATOM 1596 C C . LEU A 1 195 ? -1.992 -0.608 0.464 1.00 96.94 195 LEU A C 1
ATOM 1598 O O . LEU A 1 195 ? -2.772 -1.523 0.207 1.00 96.94 195 LEU A O 1
ATOM 1602 N N . ALA A 1 196 ? -1.388 -0.485 1.648 1.00 95.94 196 ALA A N 1
ATOM 1603 C CA . ALA A 1 196 ? -1.567 -1.423 2.752 1.00 95.94 196 ALA A CA 1
ATOM 1604 C C . ALA A 1 196 ? -3.040 -1.537 3.172 1.00 95.94 196 ALA A C 1
ATOM 1606 O O . ALA A 1 196 ? -3.564 -2.636 3.351 1.00 95.94 196 ALA A O 1
ATOM 1607 N N . ARG A 1 197 ? -3.743 -0.400 3.254 1.00 93.56 197 ARG A N 1
ATOM 1608 C CA . ARG A 1 197 ? -5.165 -0.343 3.635 1.00 93.56 197 ARG A CA 1
ATOM 1609 C C . ARG A 1 197 ? -6.042 -1.016 2.591 1.00 93.56 197 ARG A C 1
ATOM 1611 O O . ARG A 1 197 ? -6.933 -1.765 2.953 1.00 93.56 197 ARG A O 1
ATOM 1618 N N . ILE A 1 198 ? -5.793 -0.784 1.306 1.00 93.44 198 ILE A N 1
ATOM 1619 C CA . ILE A 1 198 ? -6.591 -1.392 0.234 1.00 93.44 198 ILE A CA 1
ATOM 1620 C C . ILE A 1 198 ? -6.440 -2.912 0.201 1.00 93.44 198 ILE A C 1
ATOM 1622 O O . ILE A 1 198 ? -7.424 -3.619 -0.013 1.00 93.44 198 ILE A O 1
ATOM 1626 N N . LEU A 1 199 ? -5.226 -3.416 0.420 1.00 92.50 199 LEU A N 1
ATOM 1627 C CA . LEU A 1 199 ? -4.954 -4.849 0.335 1.00 92.50 199 LEU A CA 1
ATOM 1628 C C . LEU A 1 199 ? -5.431 -5.606 1.582 1.00 92.50 199 LEU A C 1
ATOM 1630 O O . LEU A 1 199 ? -5.929 -6.724 1.461 1.00 92.50 199 LEU A O 1
ATOM 1634 N N . THR A 1 200 ? -5.371 -4.993 2.767 1.00 89.69 200 THR A N 1
ATOM 1635 C CA . THR A 1 200 ? -5.678 -5.685 4.038 1.00 89.69 200 THR A CA 1
ATOM 1636 C C . THR A 1 200 ? -6.971 -5.249 4.723 1.00 89.69 200 THR A C 1
ATOM 1638 O O . THR A 1 200 ? -7.488 -5.984 5.557 1.00 89.69 200 THR A O 1
ATOM 1641 N N . SER A 1 201 ? -7.554 -4.108 4.352 1.00 84.81 201 SER A N 1
ATOM 1642 C CA . SER A 1 201 ? -8.830 -3.626 4.895 1.00 84.81 201 SER A CA 1
ATOM 1643 C C . SER A 1 201 ? -9.960 -3.736 3.868 1.00 84.81 201 SER A C 1
ATOM 1645 O O . SER A 1 201 ? -9.753 -3.880 2.665 1.00 84.81 201 SER A O 1
ATOM 1647 N N . ASN A 1 202 ? -11.200 -3.609 4.338 1.00 80.56 202 ASN A N 1
ATOM 1648 C CA . ASN A 1 202 ? -12.392 -3.671 3.486 1.00 80.56 202 ASN A CA 1
ATOM 1649 C C . ASN A 1 202 ? -12.728 -2.343 2.769 1.00 80.56 202 ASN A C 1
ATOM 1651 O O . ASN A 1 202 ? -13.778 -2.250 2.139 1.00 80.56 202 ASN A O 1
ATOM 1655 N N . CYS A 1 203 ? -11.860 -1.326 2.828 1.00 82.81 203 CYS A N 1
ATOM 1656 C CA . CYS A 1 203 ? -12.139 0.036 2.344 1.00 82.81 203 CYS A CA 1
ATOM 1657 C C . CYS A 1 203 ? -12.414 0.145 0.838 1.00 82.81 203 CYS A C 1
ATOM 1659 O O . CYS A 1 203 ? -13.153 1.019 0.396 1.00 82.81 203 CYS A O 1
ATOM 1661 N N . TRP A 1 204 ? -11.820 -0.740 0.037 1.00 86.25 204 TRP A N 1
ATOM 1662 C CA . TRP A 1 204 ? -11.964 -0.727 -1.419 1.00 86.25 204 TRP A CA 1
ATOM 1663 C C . TRP A 1 204 ? -12.033 -2.145 -1.989 1.00 86.25 204 TRP A C 1
ATOM 1665 O O . TRP A 1 204 ? -11.534 -2.432 -3.083 1.00 86.25 204 TRP A O 1
ATOM 1675 N N . LYS A 1 205 ? -12.679 -3.060 -1.255 1.00 80.50 205 LYS A N 1
ATOM 1676 C CA . LYS A 1 205 ? -13.008 -4.418 -1.718 1.00 80.50 205 LYS A CA 1
ATOM 1677 C C . LYS A 1 205 ? -14.455 -4.450 -2.208 1.00 80.50 205 LYS A C 1
ATOM 1679 O O . LYS A 1 205 ? -15.313 -3.749 -1.680 1.00 80.50 205 LYS A O 1
ATOM 1684 N N . LYS A 1 206 ? -14.744 -5.168 -3.302 1.00 71.12 206 LYS A N 1
ATOM 1685 C CA . LYS A 1 206 ? -16.143 -5.336 -3.740 1.00 71.12 206 LYS A CA 1
ATOM 1686 C C . LYS A 1 206 ? -16.800 -6.314 -2.762 1.00 71.12 206 LYS A C 1
ATOM 1688 O O . LYS A 1 206 ? -16.141 -7.294 -2.411 1.00 71.12 206 LYS A O 1
ATOM 1693 N N . PRO A 1 207 ? -18.061 -6.113 -2.345 1.00 61.06 207 PRO A N 1
ATOM 1694 C CA . PRO A 1 207 ? -18.761 -7.083 -1.513 1.00 61.06 207 PRO A CA 1
ATOM 1695 C C . PRO A 1 207 ? -18.985 -8.374 -2.314 1.00 61.06 207 PRO A C 1
ATOM 1697 O O . PRO A 1 207 ? -19.980 -8.546 -3.014 1.00 61.06 207 PRO A O 1
ATOM 1700 N N . ARG A 1 208 ? -18.010 -9.284 -2.246 1.00 64.38 208 ARG A N 1
ATOM 1701 C CA . ARG A 1 208 ? -18.015 -10.584 -2.930 1.00 64.38 208 ARG A CA 1
ATOM 1702 C C . ARG A 1 208 ? -18.516 -11.716 -2.035 1.00 64.38 208 ARG A C 1
ATOM 1704 O O . ARG A 1 208 ? -18.573 -12.849 -2.497 1.00 64.38 208 ARG A O 1
ATOM 1711 N N . ALA A 1 209 ? -18.957 -11.406 -0.814 1.00 57.84 209 ALA A N 1
ATOM 1712 C CA . ALA A 1 209 ? -19.490 -12.374 0.147 1.00 57.84 209 ALA A CA 1
ATOM 1713 C C . ALA A 1 209 ? -20.614 -13.253 -0.438 1.00 57.84 209 ALA A C 1
ATOM 1715 O O . ALA A 1 209 ? -20.721 -14.421 -0.100 1.00 57.84 209 ALA A O 1
ATOM 1716 N N . HIS A 1 210 ? -21.408 -12.732 -1.382 1.00 60.53 210 HIS A N 1
ATOM 1717 C CA . HIS A 1 210 ? -22.462 -13.496 -2.063 1.00 60.53 210 HIS A CA 1
ATOM 1718 C C . HIS A 1 210 ? -21.941 -14.541 -3.071 1.00 60.53 210 HIS A C 1
ATOM 1720 O O . HIS A 1 210 ? -22.688 -15.433 -3.472 1.00 60.53 210 HIS A O 1
ATOM 1726 N N . ARG A 1 211 ? -20.690 -14.408 -3.537 1.00 67.69 211 ARG A N 1
ATOM 1727 C CA . ARG A 1 211 ? -20.055 -15.344 -4.484 1.00 67.69 211 ARG A CA 1
ATOM 1728 C C . ARG A 1 211 ? -19.434 -16.538 -3.782 1.00 67.69 211 ARG A C 1
ATOM 1730 O O . ARG A 1 211 ? -19.215 -17.569 -4.410 1.00 67.69 211 ARG A O 1
ATOM 1737 N N . GLU A 1 212 ? -19.144 -16.390 -2.501 1.00 75.69 212 GLU A N 1
ATOM 1738 C CA . GLU A 1 212 ? -18.561 -17.440 -1.698 1.00 75.69 212 GLU A CA 1
ATOM 1739 C C . GLU A 1 212 ? -19.658 -18.267 -1.033 1.00 75.69 212 GLU A C 1
ATOM 1741 O O . GLU A 1 212 ? -20.580 -17.738 -0.415 1.00 75.69 212 GLU A O 1
ATOM 1746 N N . LYS A 1 213 ? -19.572 -19.590 -1.178 1.00 72.38 213 LYS A N 1
ATOM 1747 C CA . LYS A 1 213 ? -20.491 -20.525 -0.532 1.00 72.38 213 LYS A CA 1
ATOM 1748 C C . LYS A 1 213 ? -19.684 -21.480 0.319 1.00 72.38 213 LYS A C 1
ATOM 1750 O O . LYS A 1 213 ? -19.070 -22.408 -0.202 1.00 72.38 213 LYS A O 1
ATOM 1755 N N . TRP A 1 214 ? -19.718 -21.259 1.625 1.00 73.69 214 TRP A N 1
ATOM 1756 C CA . TRP A 1 214 ? -19.228 -22.247 2.568 1.00 73.69 214 TRP A CA 1
ATOM 1757 C C . TRP A 1 214 ? -20.273 -23.355 2.718 1.00 73.69 214 TRP A C 1
ATOM 1759 O O . TRP A 1 214 ? -21.440 -23.053 2.976 1.00 73.69 214 TRP A O 1
ATOM 1769 N N . PRO A 1 215 ? -19.894 -24.636 2.571 1.00 71.81 215 PRO A N 1
ATOM 1770 C CA . PRO A 1 215 ? -20.821 -25.743 2.793 1.00 71.81 215 PRO A CA 1
ATOM 1771 C C . PRO A 1 215 ? -21.259 -25.844 4.262 1.00 71.81 215 PRO A C 1
ATOM 1773 O O . PRO A 1 215 ? -22.303 -26.421 4.553 1.00 71.81 215 PRO A O 1
ATOM 1776 N N . VAL A 1 216 ? -20.476 -25.272 5.182 1.00 74.94 216 VAL A N 1
ATOM 1777 C CA . VAL A 1 216 ? -20.739 -25.236 6.621 1.00 74.94 216 VAL A CA 1
ATOM 1778 C C . VAL A 1 216 ? -20.606 -23.797 7.098 1.00 74.94 216 VAL A C 1
ATOM 1780 O O . VAL A 1 216 ? -19.601 -23.149 6.816 1.00 74.94 216 VAL A O 1
ATOM 1783 N N . ASN A 1 217 ? -21.598 -23.301 7.835 1.00 78.12 217 ASN A N 1
ATOM 1784 C CA . ASN A 1 217 ? -21.506 -21.990 8.467 1.00 78.12 217 ASN A CA 1
ATOM 1785 C C . ASN A 1 217 ? -20.511 -22.066 9.639 1.00 78.12 217 ASN A C 1
ATOM 1787 O O . ASN A 1 217 ? -20.865 -22.550 10.714 1.00 78.12 217 ASN A O 1
ATOM 1791 N N . MET A 1 218 ? -19.257 -21.669 9.407 1.00 82.69 218 MET A N 1
ATOM 1792 C CA . MET A 1 218 ? -18.217 -21.645 10.436 1.00 82.69 218 MET A CA 1
ATOM 1793 C C . MET A 1 218 ? -18.196 -20.288 11.153 1.00 82.69 218 MET A C 1
ATOM 1795 O O . MET A 1 218 ? -18.075 -19.264 10.479 1.00 82.69 218 MET A O 1
ATOM 1799 N N . PRO A 1 219 ? -18.276 -20.259 12.497 1.00 87.38 219 PRO A N 1
ATOM 1800 C CA . PRO A 1 219 ? -18.093 -19.028 13.260 1.00 87.38 219 PRO A CA 1
ATOM 1801 C C . PRO A 1 219 ? -16.693 -18.419 13.036 1.00 87.38 219 PRO A C 1
ATOM 1803 O O . PRO A 1 219 ? -15.726 -19.185 12.921 1.00 87.38 219 PRO A O 1
ATOM 1806 N N . PRO A 1 220 ? -16.548 -17.077 13.009 1.00 84.19 220 PRO A N 1
ATOM 1807 C CA . PRO A 1 220 ? -15.256 -16.405 12.831 1.00 84.19 220 PRO A CA 1
ATOM 1808 C C . PRO A 1 220 ? -14.186 -16.858 13.830 1.00 84.19 220 PRO A C 1
ATOM 1810 O O . PRO A 1 220 ? -13.023 -16.998 13.466 1.00 84.19 220 PRO A O 1
ATOM 1813 N N . GLU A 1 221 ? -14.579 -17.179 15.063 1.00 86.81 221 GLU A N 1
ATOM 1814 C CA . GLU A 1 221 ? -13.679 -17.637 16.123 1.00 86.81 221 GLU A CA 1
ATOM 1815 C C . GLU A 1 221 ? -13.001 -18.963 15.748 1.00 86.81 221 GLU A C 1
ATOM 1817 O O . GLU A 1 221 ? -11.815 -19.162 16.007 1.00 86.81 221 GLU A O 1
ATOM 1822 N N . ILE A 1 222 ? -13.725 -19.867 15.078 1.00 88.56 222 ILE A N 1
ATOM 1823 C CA . ILE A 1 222 ? -13.171 -21.143 14.607 1.00 88.56 222 ILE A CA 1
ATOM 1824 C C . ILE A 1 222 ? -12.206 -20.910 13.443 1.00 88.56 222 ILE A C 1
ATOM 1826 O O . ILE A 1 222 ? -11.139 -21.521 13.398 1.00 88.56 222 ILE A O 1
ATOM 1830 N N . VAL A 1 223 ? -12.547 -20.003 12.524 1.00 88.19 223 VAL A N 1
ATOM 1831 C CA . VAL A 1 223 ? -11.670 -19.630 11.403 1.00 88.19 223 VAL A CA 1
ATOM 1832 C C . VAL A 1 223 ? -10.370 -19.015 11.922 1.00 88.19 223 VAL A C 1
ATOM 1834 O O . VAL A 1 223 ? -9.289 -19.396 11.475 1.00 88.19 223 VAL A O 1
ATOM 1837 N N . GLN A 1 224 ? -10.454 -18.136 12.920 1.00 86.75 224 GLN A N 1
ATOM 1838 C CA . GLN A 1 224 ? -9.287 -17.588 13.603 1.00 86.75 224 GLN A CA 1
ATOM 1839 C C . GLN A 1 224 ? -8.471 -18.682 14.286 1.00 86.75 224 GLN A C 1
ATOM 1841 O O . GLN A 1 224 ? -7.257 -18.726 14.106 1.00 86.75 224 GLN A O 1
ATOM 1846 N N . MET A 1 225 ? -9.096 -19.598 15.031 1.00 87.00 225 MET A N 1
ATOM 1847 C CA . MET A 1 225 ? -8.377 -20.716 15.653 1.00 87.00 225 MET A CA 1
ATOM 1848 C C . MET A 1 225 ? -7.616 -21.560 14.626 1.00 87.00 225 MET A C 1
ATOM 1850 O O . MET A 1 225 ? -6.491 -21.966 14.904 1.00 87.00 225 MET A O 1
ATOM 1854 N N . ILE A 1 226 ? -8.199 -21.802 13.447 1.00 89.31 226 ILE A N 1
ATOM 1855 C CA . ILE A 1 226 ? -7.522 -22.494 12.345 1.00 89.31 226 ILE A CA 1
ATOM 1856 C C . ILE A 1 226 ? -6.320 -21.675 11.875 1.00 89.31 226 ILE A C 1
ATOM 1858 O O . ILE A 1 226 ? -5.214 -22.204 11.867 1.00 89.31 226 ILE A O 1
ATOM 1862 N N . LEU A 1 227 ? -6.504 -20.388 11.564 1.00 87.19 227 LEU A N 1
ATOM 1863 C CA . LEU A 1 227 ? -5.423 -19.499 11.118 1.00 87.19 227 LEU A CA 1
ATOM 1864 C C . LEU A 1 227 ? -4.236 -19.476 12.093 1.00 87.19 227 LEU A C 1
ATOM 1866 O O . LEU A 1 227 ? -3.096 -19.561 11.655 1.00 87.19 227 LEU A O 1
ATOM 1870 N N . HIS A 1 228 ? -4.492 -19.451 13.403 1.00 84.44 228 HIS A N 1
ATOM 1871 C CA . HIS A 1 228 ? -3.448 -19.475 14.438 1.00 84.44 228 HIS A CA 1
ATOM 1872 C C . HIS A 1 228 ? -2.729 -20.826 14.582 1.00 84.44 228 HIS A C 1
ATOM 1874 O O . HIS A 1 228 ? -1.719 -20.913 15.280 1.00 84.44 228 HIS A O 1
ATOM 1880 N N . LYS A 1 229 ? -3.276 -21.903 14.010 1.00 87.31 229 LYS A N 1
ATOM 1881 C CA . LYS A 1 229 ? -2.679 -23.246 14.036 1.00 87.31 229 LYS A CA 1
ATOM 1882 C C . LYS A 1 229 ? -1.961 -23.610 12.747 1.00 87.31 229 LYS A C 1
ATOM 1884 O O . LYS A 1 229 ? -1.194 -24.568 12.760 1.00 87.31 229 LYS A O 1
ATOM 1889 N N . LEU A 1 230 ? -2.230 -22.891 11.664 1.00 87.25 230 LEU A N 1
ATOM 1890 C CA . LEU A 1 230 ? -1.552 -23.085 10.394 1.00 87.25 230 LEU A CA 1
ATOM 1891 C C . LEU A 1 230 ? -0.129 -22.527 10.461 1.00 87.25 230 LEU A C 1
ATOM 1893 O O . LEU A 1 230 ? 0.129 -21.507 11.100 1.00 87.25 230 LEU A O 1
ATOM 1897 N N . GLU A 1 231 ? 0.786 -23.183 9.752 1.00 84.31 231 GLU A N 1
ATOM 1898 C CA . GLU A 1 231 ? 2.090 -22.595 9.455 1.00 84.31 231 GLU A CA 1
ATOM 1899 C C . GLU A 1 231 ? 1.895 -21.295 8.651 1.00 84.31 231 GLU A C 1
ATOM 1901 O O . GLU A 1 231 ? 0.917 -21.190 7.900 1.00 84.31 231 GLU A O 1
ATOM 1906 N N . PRO A 1 232 ? 2.805 -20.304 8.739 1.00 81.38 232 PRO A N 1
ATOM 1907 C CA . PRO A 1 232 ? 2.615 -18.991 8.111 1.00 81.38 232 PRO A CA 1
ATOM 1908 C C . PRO A 1 232 ? 2.228 -19.056 6.629 1.00 81.38 232 PRO A C 1
ATOM 1910 O O . PRO A 1 232 ? 1.341 -18.334 6.176 1.00 81.38 232 PRO A O 1
ATOM 1913 N N . ARG A 1 233 ? 2.849 -19.975 5.882 1.00 83.75 233 ARG A N 1
ATOM 1914 C CA . ARG A 1 233 ? 2.544 -20.214 4.471 1.00 83.75 233 ARG A CA 1
ATOM 1915 C C . ARG A 1 233 ? 1.110 -20.690 4.257 1.00 83.75 233 ARG A C 1
ATOM 1917 O O . ARG A 1 233 ? 0.414 -20.177 3.385 1.00 83.75 233 ARG A O 1
ATOM 1924 N N . ASP A 1 234 ? 0.673 -21.661 5.048 1.00 88.06 234 ASP A N 1
ATOM 1925 C CA . ASP A 1 234 ? -0.660 -22.243 4.925 1.00 88.06 234 ASP A CA 1
ATOM 1926 C C . ASP A 1 234 ? -1.735 -21.252 5.381 1.00 88.06 234 ASP A C 1
ATOM 1928 O O . ASP A 1 234 ? -2.810 -21.209 4.790 1.00 88.06 234 ASP A O 1
ATOM 1932 N N . ALA A 1 235 ? -1.434 -20.402 6.370 1.00 86.88 235 ALA A N 1
ATOM 1933 C CA . ALA A 1 235 ? -2.318 -19.324 6.805 1.00 86.88 235 ALA A CA 1
ATOM 1934 C C . ALA A 1 235 ? -2.578 -18.306 5.682 1.00 86.88 235 ALA A C 1
ATOM 1936 O O . ALA A 1 235 ? -3.728 -17.924 5.462 1.00 86.88 235 ALA A O 1
ATOM 1937 N N . ILE A 1 236 ? -1.537 -17.918 4.933 1.00 85.12 236 ILE A N 1
ATOM 1938 C CA . ILE A 1 236 ? -1.663 -17.037 3.759 1.00 85.12 236 ILE A CA 1
ATOM 1939 C C . ILE A 1 236 ? -2.477 -17.719 2.654 1.00 85.12 236 ILE A C 1
ATOM 1941 O O . ILE A 1 236 ? -3.397 -17.129 2.095 1.00 85.12 236 ILE A O 1
ATOM 1945 N N . VAL A 1 237 ? -2.173 -18.979 2.335 1.00 87.75 237 VAL A N 1
ATOM 1946 C CA . VAL A 1 237 ? -2.914 -19.714 1.297 1.00 87.75 237 VAL A CA 1
ATOM 1947 C C . VAL A 1 237 ? -4.389 -19.863 1.681 1.00 87.75 237 VAL A C 1
ATOM 1949 O O . VAL A 1 237 ? -5.272 -19.690 0.840 1.00 87.75 237 VAL A O 1
ATOM 1952 N N . PHE A 1 238 ? -4.672 -20.146 2.952 1.00 88.31 238 PHE A N 1
ATOM 1953 C CA . PHE A 1 238 ? -6.033 -20.267 3.460 1.00 88.31 238 PHE A CA 1
ATOM 1954 C C . PHE A 1 238 ? -6.780 -18.930 3.438 1.00 88.31 238 PHE A C 1
ATOM 1956 O O . PHE A 1 238 ? -7.940 -18.898 3.025 1.00 88.31 238 PHE A O 1
ATOM 1963 N N . SER A 1 239 ? -6.122 -17.824 3.803 1.00 87.19 239 SER A N 1
ATOM 1964 C CA . SER A 1 239 ? -6.725 -16.489 3.738 1.00 87.19 239 SER A CA 1
ATOM 1965 C C . SER A 1 239 ? -7.062 -16.082 2.301 1.00 87.19 239 SER A C 1
ATOM 1967 O O . SER A 1 239 ? -8.119 -15.515 2.058 1.00 87.19 239 SER A O 1
ATOM 1969 N N . GLN A 1 240 ? -6.237 -16.459 1.322 1.00 85.25 240 GLN A N 1
ATOM 1970 C CA . GLN A 1 240 ? -6.496 -16.194 -0.098 1.00 85.25 240 GLN A CA 1
ATOM 1971 C C . GLN A 1 240 ? -7.599 -17.082 -0.700 1.00 85.25 240 GLN A C 1
ATOM 1973 O O . GLN A 1 240 ? -8.180 -16.734 -1.731 1.00 85.25 240 GLN A O 1
ATOM 1978 N N . ALA A 1 241 ? -7.902 -18.227 -0.083 1.00 85.56 241 ALA A N 1
ATOM 1979 C CA . ALA A 1 241 ? -8.912 -19.163 -0.577 1.00 85.56 241 ALA A CA 1
ATOM 1980 C C . ALA A 1 241 ? -10.356 -18.723 -0.273 1.00 85.56 241 ALA A C 1
ATOM 1982 O O . ALA A 1 241 ? -11.293 -19.255 -0.872 1.00 85.56 241 ALA A O 1
ATOM 1983 N N . SER A 1 242 ? -10.550 -17.781 0.656 1.00 84.81 242 SER A N 1
ATOM 1984 C CA . SER A 1 242 ? -11.864 -17.421 1.192 1.00 84.81 242 SER A CA 1
ATOM 1985 C C . SER A 1 242 ? -11.938 -15.962 1.643 1.00 84.81 242 SER A C 1
ATOM 1987 O O . SER A 1 242 ? -11.051 -15.503 2.352 1.00 84.81 242 SER A O 1
ATOM 1989 N N . PHE A 1 243 ? -13.042 -15.253 1.363 1.00 82.06 243 PHE A N 1
ATOM 1990 C CA . PHE A 1 243 ? -13.237 -13.898 1.902 1.00 82.06 243 PHE A CA 1
ATOM 1991 C C . PHE A 1 243 ? -13.444 -13.911 3.418 1.00 82.06 243 PHE A C 1
ATOM 1993 O O . PHE A 1 243 ? -12.992 -12.999 4.104 1.00 82.06 243 PHE A O 1
ATOM 2000 N N . ALA A 1 244 ? -14.114 -14.933 3.956 1.00 83.62 244 ALA A N 1
ATOM 2001 C CA . ALA A 1 244 ? -14.267 -15.090 5.400 1.00 83.62 244 ALA A CA 1
ATOM 2002 C C . ALA A 1 244 ? -12.909 -15.331 6.085 1.00 83.62 244 ALA A C 1
ATOM 2004 O O . ALA A 1 244 ? -12.613 -14.704 7.105 1.00 83.62 244 ALA A O 1
ATOM 2005 N N . ALA A 1 245 ? -12.062 -16.189 5.505 1.00 87.06 245 ALA A N 1
ATOM 2006 C CA . ALA A 1 245 ? -10.711 -16.424 6.013 1.00 87.06 245 ALA A CA 1
ATOM 2007 C C . ALA A 1 245 ? -9.820 -15.185 5.864 1.00 87.06 245 ALA A C 1
ATOM 2009 O O . ALA A 1 245 ? -9.101 -14.854 6.798 1.00 87.06 245 ALA A O 1
ATOM 2010 N N . GLU A 1 246 ? -9.908 -14.460 4.746 1.00 86.94 246 GLU A N 1
ATOM 2011 C CA . GLU A 1 246 ? -9.208 -13.190 4.524 1.00 86.94 246 GLU A CA 1
ATOM 2012 C C . GLU A 1 246 ? -9.563 -12.146 5.593 1.00 86.94 246 GLU A C 1
ATOM 2014 O O . GLU A 1 246 ? -8.679 -11.521 6.181 1.00 86.94 246 GLU A O 1
ATOM 2019 N N . GLN A 1 247 ? -10.856 -11.983 5.889 1.00 84.75 247 GLN A N 1
ATOM 2020 C CA . GLN A 1 247 ? -11.323 -11.063 6.928 1.00 84.75 247 GLN A CA 1
ATOM 2021 C C . GLN A 1 247 ? -10.813 -11.455 8.314 1.00 84.75 247 GLN A C 1
ATOM 2023 O O . GLN A 1 247 ? -10.414 -10.580 9.079 1.00 84.75 247 GLN A O 1
ATOM 2028 N N . CYS A 1 248 ? -10.803 -12.752 8.631 1.00 85.31 248 CYS A N 1
ATOM 2029 C CA . CYS A 1 248 ? -10.260 -13.248 9.894 1.00 85.31 248 CYS A CA 1
ATOM 2030 C C . CYS A 1 248 ? -8.734 -13.111 9.954 1.00 85.31 248 CYS A C 1
ATOM 2032 O O . CYS A 1 248 ? -8.190 -12.845 11.019 1.00 85.31 248 CYS A O 1
ATOM 2034 N N . TYR A 1 249 ? -8.047 -13.266 8.821 1.00 86.44 249 TYR A N 1
ATOM 2035 C CA . TYR A 1 249 ? -6.599 -13.129 8.724 1.00 86.44 249 TYR A CA 1
ATOM 2036 C C . TYR A 1 249 ? -6.174 -11.691 9.004 1.00 86.44 249 TYR A C 1
ATOM 2038 O O . TYR A 1 249 ? -5.312 -11.468 9.845 1.00 86.44 249 TYR A O 1
ATOM 2046 N N . TYR A 1 250 ? -6.805 -10.701 8.375 1.00 85.31 250 TYR A N 1
ATOM 2047 C CA . TYR A 1 250 ? -6.495 -9.284 8.609 1.00 85.31 250 TYR A CA 1
ATOM 2048 C C . TYR A 1 250 ? -7.288 -8.650 9.761 1.00 85.31 250 TYR A C 1
ATOM 2050 O O . TYR A 1 250 ? -7.317 -7.420 9.890 1.00 85.31 250 TYR A O 1
ATOM 2058 N N . ALA A 1 251 ? -7.940 -9.466 10.593 1.00 79.00 251 ALA A N 1
ATOM 2059 C CA . ALA A 1 251 ? -8.652 -8.981 11.762 1.00 79.00 251 ALA A CA 1
ATOM 2060 C C . ALA A 1 251 ? -7.693 -8.247 12.723 1.00 79.00 251 ALA A C 1
ATOM 2062 O O . ALA A 1 251 ? -6.476 -8.432 12.672 1.00 79.00 251 ALA A O 1
ATOM 2063 N N . PRO A 1 252 ? -8.213 -7.380 13.607 1.00 64.19 252 PRO A N 1
ATOM 2064 C CA . PRO A 1 252 ? -7.380 -6.654 14.559 1.00 64.19 252 PRO A CA 1
ATOM 2065 C C . PRO A 1 252 ? -6.638 -7.548 15.563 1.00 64.19 252 PRO A C 1
ATOM 2067 O O . PRO A 1 252 ? -5.712 -7.054 16.204 1.00 64.19 252 PRO A O 1
ATOM 2070 N N . GLU A 1 253 ? -7.021 -8.817 15.736 1.00 65.06 253 GLU A N 1
ATOM 2071 C CA . GLU A 1 253 ? -6.226 -9.755 16.529 1.00 65.06 253 GLU A CA 1
ATOM 2072 C C . GLU A 1 253 ? -4.890 -10.066 15.838 1.00 65.06 253 GLU A C 1
ATOM 2074 O O . GLU A 1 253 ? -4.810 -10.237 14.623 1.00 65.06 253 GLU A O 1
ATOM 2079 N N . SER A 1 254 ? -3.808 -10.112 16.618 1.00 60.12 254 SER A N 1
ATOM 2080 C CA . SER A 1 254 ? -2.477 -10.357 16.069 1.00 60.12 254 SER A CA 1
ATOM 2081 C C . SER A 1 254 ? -2.376 -11.751 15.454 1.00 60.12 254 SER A C 1
ATOM 2083 O O . SER A 1 254 ? -2.558 -12.750 16.142 1.00 60.12 254 SER A O 1
ATOM 2085 N N . GLN A 1 255 ? -1.978 -11.816 14.181 1.00 61.75 255 GLN A N 1
ATOM 2086 C CA . GLN A 1 255 ? -1.611 -13.071 13.513 1.00 61.75 255 GLN A CA 1
ATOM 2087 C C . GLN A 1 255 ? -0.403 -13.756 14.168 1.00 61.75 255 GLN A C 1
ATOM 2089 O O . GLN A 1 255 ? -0.167 -14.948 13.982 1.00 61.75 255 GLN A O 1
ATOM 2094 N N . PHE A 1 256 ? 0.396 -12.993 14.912 1.00 66.06 256 PHE A N 1
ATOM 2095 C CA . PHE A 1 256 ? 1.578 -13.488 15.585 1.00 66.06 256 PHE A CA 1
ATOM 2096 C C . PHE A 1 256 ? 1.226 -13.854 17.015 1.00 66.06 256 PHE A C 1
ATOM 2098 O O . PHE A 1 256 ? 0.975 -12.990 17.860 1.00 66.06 256 PHE A O 1
ATOM 2105 N N . GLN A 1 257 ? 1.266 -15.151 17.302 1.00 65.25 257 GLN A N 1
ATOM 2106 C CA . GLN A 1 257 ? 1.024 -15.642 18.646 1.00 65.25 257 GLN A CA 1
ATOM 2107 C C . GLN A 1 257 ? 1.984 -14.955 19.636 1.00 65.25 257 GLN A C 1
ATOM 2109 O O . GLN A 1 257 ? 3.204 -15.076 19.525 1.00 65.25 257 GLN A O 1
ATOM 2114 N N . ASN A 1 258 ? 1.422 -14.252 20.623 1.00 67.62 258 ASN A N 1
ATOM 2115 C CA . ASN A 1 258 ? 2.143 -13.517 21.673 1.00 67.62 258 ASN A CA 1
ATOM 2116 C C . ASN A 1 258 ? 2.914 -12.256 21.224 1.00 67.62 258 ASN A C 1
ATOM 2118 O O . ASN A 1 258 ? 3.768 -11.778 21.976 1.00 67.62 258 ASN A O 1
ATOM 2122 N N . ILE A 1 259 ? 2.641 -11.694 20.040 1.00 72.94 259 ILE A N 1
ATOM 2123 C CA . ILE A 1 259 ? 3.210 -10.402 19.626 1.00 72.94 259 ILE A CA 1
ATOM 2124 C C . ILE A 1 259 ? 2.085 -9.387 19.473 1.00 72.94 259 ILE A C 1
ATOM 2126 O O . ILE A 1 259 ? 1.261 -9.515 18.578 1.00 72.94 259 ILE A O 1
ATOM 2130 N N . ASP A 1 260 ? 2.109 -8.332 20.284 1.00 79.44 260 ASP A N 1
ATOM 2131 C CA . ASP A 1 260 ? 1.119 -7.257 20.224 1.00 79.44 260 ASP A CA 1
ATOM 2132 C C . ASP A 1 260 ? 1.746 -5.918 19.839 1.00 79.44 260 ASP A C 1
ATOM 2134 O O . ASP A 1 260 ? 2.800 -5.510 20.346 1.00 79.44 260 ASP A O 1
ATOM 2138 N N . VAL A 1 261 ? 1.045 -5.175 18.983 1.00 85.50 261 VAL A N 1
ATOM 2139 C CA . VAL A 1 261 ? 1.405 -3.797 18.641 1.00 85.50 261 VAL A CA 1
ATOM 2140 C C . VAL A 1 261 ? 1.063 -2.884 19.815 1.00 85.50 261 VAL A C 1
ATOM 2142 O O . VAL A 1 261 ? -0.079 -2.482 20.019 1.00 85.50 261 VAL A O 1
ATOM 2145 N N . ARG A 1 262 ? 2.085 -2.515 20.592 1.00 87.06 262 ARG A N 1
ATOM 2146 C CA . ARG A 1 262 ? 1.921 -1.653 21.779 1.00 87.06 262 ARG A CA 1
ATOM 2147 C C . ARG A 1 262 ? 1.739 -0.172 21.464 1.00 87.06 262 ARG A C 1
ATOM 2149 O O . ARG A 1 262 ? 1.330 0.600 22.325 1.00 87.06 262 ARG A O 1
ATOM 2156 N N . SER A 1 263 ? 2.129 0.254 20.270 1.00 91.81 263 SER A N 1
ATOM 2157 C CA . SER A 1 263 ? 2.134 1.661 19.889 1.00 91.81 263 SER A CA 1
ATOM 2158 C C . SER A 1 263 ? 1.935 1.798 18.394 1.00 91.81 263 SER A C 1
ATOM 2160 O O . SER A 1 263 ? 2.520 1.033 17.636 1.00 91.81 263 SER A O 1
ATOM 2162 N N . PHE A 1 264 ? 1.173 2.812 18.002 1.00 94.12 264 PHE A N 1
ATOM 2163 C CA . PHE A 1 264 ? 0.792 3.136 16.633 1.00 94.12 264 PHE A CA 1
ATOM 2164 C C . PHE A 1 264 ? 1.479 4.410 16.138 1.00 94.12 264 PHE A C 1
ATOM 2166 O O . PHE A 1 264 ? 0.858 5.233 15.482 1.00 94.12 264 PHE A O 1
ATOM 2173 N N . LYS A 1 265 ? 2.733 4.667 16.526 1.00 94.56 265 LYS A N 1
ATOM 2174 C CA . LYS A 1 265 ? 3.406 5.936 16.193 1.00 94.56 265 LYS A CA 1
ATOM 2175 C C . LYS A 1 265 ? 3.543 6.196 14.688 1.00 94.56 265 LYS A C 1
ATOM 2177 O O . LYS A 1 265 ? 3.642 7.364 14.325 1.00 94.56 265 LYS A O 1
ATOM 2182 N N . SER A 1 266 ? 3.544 5.168 13.833 1.00 93.81 266 SER A N 1
ATOM 2183 C CA . SER A 1 266 ? 3.556 5.384 12.380 1.00 93.81 266 SER A CA 1
ATOM 2184 C C . SER A 1 266 ? 2.180 5.811 11.864 1.00 93.81 266 SER A C 1
ATOM 2186 O O . SER A 1 266 ? 2.050 6.847 11.211 1.00 93.81 266 SER A O 1
ATOM 2188 N N . SER A 1 267 ? 1.139 5.049 12.204 1.00 94.25 267 SER A N 1
ATOM 2189 C CA . SER A 1 267 ? -0.221 5.261 11.692 1.00 94.25 267 SER A CA 1
ATOM 2190 C C . SER A 1 267 ? -0.955 6.397 12.413 1.00 94.25 267 SER A C 1
ATOM 2192 O O . SER A 1 267 ? -1.845 7.028 11.841 1.00 94.25 267 SER A O 1
ATOM 2194 N N . ILE A 1 268 ? -0.594 6.634 13.680 1.00 95.81 268 ILE A N 1
ATOM 2195 C CA . ILE A 1 268 ? -1.189 7.593 14.620 1.00 95.81 268 ILE A CA 1
ATOM 2196 C C . ILE A 1 268 ? -0.079 8.429 15.292 1.00 95.81 268 ILE A C 1
ATOM 2198 O O . ILE A 1 268 ? 0.258 8.216 16.464 1.00 95.81 268 ILE A O 1
ATOM 2202 N N . PRO A 1 269 ? 0.513 9.409 14.584 1.00 93.44 269 PRO A N 1
ATOM 2203 C CA . PRO A 1 269 ? 1.701 10.117 15.066 1.00 93.44 269 PRO A CA 1
ATOM 2204 C C . PRO A 1 269 ? 1.475 11.010 16.291 1.00 93.44 269 PRO A C 1
ATOM 2206 O O . PRO A 1 269 ? 2.442 11.391 16.943 1.00 93.44 269 PRO A O 1
ATOM 2209 N N . CYS A 1 270 ? 0.228 11.377 16.606 1.00 93.88 270 CYS A N 1
ATOM 2210 C CA . CYS A 1 270 ? -0.062 12.335 17.674 1.00 93.88 270 CYS A CA 1
ATOM 2211 C C . CYS A 1 270 ? 0.237 11.777 19.077 1.00 93.88 270 CYS A C 1
ATOM 2213 O O . CYS A 1 270 ? 0.897 12.433 19.875 1.00 93.88 270 CYS A O 1
ATOM 2215 N N . CYS A 1 271 ? -0.200 10.551 19.371 1.00 93.44 271 CYS A N 1
ATOM 2216 C CA . CYS A 1 271 ? 0.023 9.906 20.669 1.00 93.44 271 CYS A CA 1
ATOM 2217 C C . CYS A 1 271 ? 0.338 8.403 20.566 1.00 93.44 271 CYS A C 1
ATOM 2219 O O . CYS A 1 271 ? 0.671 7.770 21.568 1.00 93.44 271 CYS A O 1
ATOM 2221 N N . GLY A 1 272 ? 0.235 7.812 19.369 1.00 94.56 272 GLY A N 1
ATOM 2222 C CA . GLY A 1 272 ? 0.471 6.390 19.135 1.00 94.56 272 GLY A CA 1
ATOM 2223 C C . GLY A 1 272 ? -0.547 5.452 19.789 1.00 94.56 272 GLY A C 1
ATOM 2224 O O . GLY A 1 272 ? -0.237 4.272 19.948 1.00 94.56 272 GLY A O 1
ATOM 2225 N N . LYS A 1 273 ? -1.729 5.938 20.189 1.00 94.25 273 LYS A N 1
ATOM 2226 C CA . LYS A 1 273 ? -2.814 5.118 20.756 1.00 94.25 273 LYS A CA 1
ATOM 2227 C C . LYS A 1 273 ? -3.938 4.960 19.737 1.00 94.25 273 LYS A C 1
ATOM 2229 O O . LYS A 1 273 ? -4.320 5.937 19.114 1.00 94.25 273 LYS A O 1
ATOM 2234 N N . ARG A 1 274 ? -4.502 3.759 19.592 1.00 91.94 274 ARG A N 1
ATOM 2235 C CA . ARG A 1 274 ? -5.648 3.515 18.694 1.00 91.94 274 ARG A CA 1
ATOM 2236 C C . ARG A 1 274 ? -7.000 3.870 19.323 1.00 91.94 274 ARG A C 1
ATOM 2238 O O . ARG A 1 274 ? -7.909 4.289 18.621 1.00 91.94 274 ARG A O 1
ATOM 2245 N N . THR A 1 275 ? -7.125 3.711 20.637 1.00 92.31 275 THR A N 1
ATOM 2246 C CA . THR A 1 275 ? -8.378 3.903 21.383 1.00 92.31 275 THR A CA 1
ATOM 2247 C C . THR A 1 275 ? -8.959 5.305 21.186 1.00 92.31 275 THR A C 1
ATOM 2249 O O . THR A 1 275 ? -8.222 6.284 21.328 1.00 92.31 275 THR A O 1
ATOM 2252 N N . GLY A 1 276 ? -10.266 5.403 20.925 1.00 90.69 276 GLY A N 1
ATOM 2253 C CA . GLY A 1 276 ? -10.993 6.677 20.858 1.00 90.69 276 GLY A CA 1
ATOM 2254 C C . GLY A 1 276 ? -10.969 7.363 19.489 1.00 90.69 276 GLY A C 1
ATOM 2255 O O . GLY A 1 276 ? -11.531 8.449 19.350 1.00 90.69 276 GLY A O 1
ATOM 2256 N N . LEU A 1 277 ? -10.349 6.750 18.474 1.00 91.94 277 LEU A N 1
ATOM 2257 C CA . LEU A 1 277 ? -10.384 7.268 17.102 1.00 91.94 277 LEU A CA 1
ATOM 2258 C C . LEU A 1 277 ? -11.762 7.121 16.449 1.00 91.94 277 LEU A C 1
ATOM 2260 O O . LEU A 1 277 ? -12.079 7.872 15.535 1.00 91.94 277 LEU A O 1
ATOM 2264 N N . GLU A 1 278 ? -12.583 6.182 16.915 1.00 91.12 278 GLU A N 1
ATOM 2265 C CA . GLU A 1 278 ? -13.931 5.951 16.397 1.00 91.12 278 GLU A CA 1
ATOM 2266 C C . GLU A 1 278 ? -14.860 7.150 16.638 1.00 91.12 278 GLU A C 1
ATOM 2268 O O . GLU A 1 278 ? -15.762 7.395 15.843 1.00 91.12 278 GLU A O 1
ATOM 2273 N N . THR A 1 279 ? -14.639 7.897 17.724 1.00 89.25 279 THR A N 1
ATOM 2274 C CA . THR A 1 279 ? -15.491 9.026 18.133 1.00 89.25 279 THR A CA 1
ATOM 2275 C C . THR A 1 279 ? -14.797 10.378 18.008 1.00 89.25 279 THR A C 1
ATOM 2277 O O . THR A 1 279 ? -15.448 11.365 17.689 1.00 89.25 279 THR A O 1
ATOM 2280 N N . HIS A 1 280 ? -13.485 10.436 18.256 1.00 90.56 280 HIS A N 1
ATOM 2281 C CA . HIS A 1 280 ? -12.706 11.680 18.284 1.00 90.56 280 HIS A CA 1
ATOM 2282 C C . HIS A 1 280 ? -11.468 11.603 17.380 1.00 90.56 280 HIS A C 1
ATOM 2284 O O . HIS A 1 280 ? -10.453 12.251 17.642 1.00 90.56 280 HIS A O 1
ATOM 2290 N N . GLY A 1 281 ? -11.517 10.769 16.341 1.00 92.88 281 GLY A N 1
ATOM 2291 C CA . GLY A 1 281 ? -10.457 10.641 15.350 1.00 92.88 281 GLY A CA 1
ATOM 2292 C C . GLY A 1 281 ? -10.684 11.528 14.131 1.00 92.88 281 GLY A C 1
ATOM 2293 O O . GLY A 1 281 ? -11.810 11.750 13.696 1.00 92.88 281 GLY A O 1
ATOM 2294 N N . ILE A 1 282 ? -9.587 11.994 13.546 1.00 93.38 282 ILE A N 1
ATOM 2295 C CA . ILE A 1 282 ? -9.564 12.692 12.267 1.00 93.38 282 ILE A CA 1
ATOM 2296 C C . ILE A 1 282 ? -8.432 12.145 11.398 1.00 93.38 282 ILE A C 1
ATOM 2298 O O . ILE A 1 282 ? -7.331 11.867 11.881 1.00 93.38 282 ILE A O 1
ATOM 2302 N N . CYS A 1 283 ? -8.698 11.968 10.106 1.00 93.44 283 CYS A N 1
ATOM 2303 C CA . CYS A 1 283 ? -7.716 11.482 9.143 1.00 93.44 283 CYS A CA 1
ATOM 2304 C C . CYS A 1 283 ? -7.107 12.657 8.375 1.00 93.44 283 CYS A C 1
ATOM 2306 O O . CYS A 1 283 ? -7.820 13.512 7.847 1.00 93.44 283 CYS A O 1
ATOM 2308 N N . CYS A 1 284 ? -5.777 12.707 8.295 1.00 93.12 284 CYS A N 1
ATOM 2309 C CA . CYS A 1 284 ? -5.098 13.671 7.442 1.00 93.12 284 CYS A CA 1
ATOM 2310 C C . CYS A 1 284 ? -5.390 13.346 5.978 1.00 93.12 284 CYS A C 1
ATOM 2312 O O . CYS A 1 284 ? -5.015 12.283 5.479 1.00 93.12 284 CYS A O 1
ATOM 2314 N N . SER A 1 285 ? -5.990 14.301 5.277 1.00 91.12 285 SER A N 1
ATOM 2315 C CA . SER A 1 285 ? -6.306 14.164 3.866 1.00 91.12 285 SER A CA 1
ATOM 2316 C C . SER A 1 285 ? -5.064 13.941 3.019 1.00 91.12 285 SER A C 1
ATOM 2318 O O . SER A 1 285 ? -5.212 13.245 2.043 1.00 91.12 285 SER A O 1
ATOM 2320 N N . GLU A 1 286 ? -3.863 14.409 3.394 1.00 90.81 286 GLU A N 1
ATOM 2321 C CA . GLU A 1 286 ? -2.619 14.261 2.615 1.00 90.81 286 GLU A CA 1
ATOM 2322 C C . GLU A 1 286 ? -1.858 12.956 2.880 1.00 90.81 286 GLU A C 1
ATOM 2324 O O . GLU A 1 286 ? -1.594 12.195 1.949 1.00 90.81 286 GLU A O 1
ATOM 2329 N N . CYS A 1 287 ? -1.508 12.666 4.136 1.00 91.81 287 CYS A N 1
ATOM 2330 C CA . CYS A 1 287 ? -0.707 11.484 4.461 1.00 91.81 287 CYS A CA 1
ATOM 2331 C C . CYS A 1 287 ? -1.522 10.246 4.842 1.00 91.81 287 CYS A C 1
ATOM 2333 O O . CYS A 1 287 ? -0.934 9.174 4.974 1.00 91.81 287 CYS A O 1
ATOM 2335 N N . HIS A 1 288 ? -2.838 10.376 5.027 1.00 93.62 288 HIS A N 1
ATOM 2336 C CA . HIS A 1 288 ? -3.733 9.314 5.502 1.00 93.62 288 HIS A CA 1
ATOM 2337 C C . HIS A 1 288 ? -3.403 8.775 6.905 1.00 93.62 288 HIS A C 1
ATOM 2339 O O . HIS A 1 288 ? -3.878 7.709 7.290 1.00 93.62 288 HIS A O 1
ATOM 2345 N N . ALA A 1 289 ? -2.583 9.496 7.678 1.00 94.56 289 ALA A N 1
ATOM 2346 C CA . ALA A 1 289 ? -2.368 9.196 9.088 1.00 94.56 289 ALA A CA 1
ATOM 2347 C C . ALA A 1 289 ? -3.550 9.705 9.924 1.00 94.56 289 ALA A C 1
ATOM 2349 O O . ALA A 1 289 ? -4.095 10.779 9.650 1.00 94.56 289 ALA A O 1
ATOM 2350 N N . TRP A 1 290 ? -3.907 8.951 10.959 1.00 95.50 290 TRP A N 1
ATOM 2351 C CA . TRP A 1 290 ? -4.983 9.302 11.883 1.00 95.50 290 TRP A CA 1
ATOM 2352 C C . TRP A 1 290 ? -4.455 10.065 13.089 1.00 95.50 290 TRP A C 1
ATOM 2354 O O . TRP A 1 290 ? -3.320 9.870 13.521 1.00 95.50 290 TRP A O 1
ATOM 2364 N N . GLN A 1 291 ? -5.273 10.955 13.637 1.00 94.81 291 GLN A N 1
ATOM 2365 C CA . GLN A 1 291 ? -4.947 11.745 14.819 1.00 94.81 291 GLN A CA 1
ATOM 2366 C C . GLN A 1 291 ? -6.192 11.918 15.684 1.00 94.81 291 GLN A C 1
ATOM 2368 O O . GLN A 1 291 ? -7.307 11.915 15.172 1.00 94.81 291 GLN A O 1
ATOM 2373 N N . HIS A 1 292 ? -6.017 12.071 16.994 1.00 94.62 292 HIS A N 1
ATOM 2374 C CA . HIS A 1 292 ? -7.118 12.475 17.869 1.00 94.62 292 HIS A CA 1
ATOM 2375 C C . HIS A 1 292 ? -7.326 13.980 17.790 1.00 94.62 292 HIS A C 1
ATOM 2377 O O . HIS A 1 292 ? -6.345 14.724 17.836 1.00 94.62 292 HIS A O 1
ATOM 2383 N N . LEU A 1 293 ? -8.585 14.418 17.751 1.00 93.38 293 LEU A N 1
ATOM 2384 C CA . LEU A 1 293 ? -8.972 15.832 17.744 1.00 93.38 293 LEU A CA 1
ATOM 2385 C C . LEU A 1 293 ? -8.350 16.598 18.921 1.00 93.38 293 LEU A C 1
ATOM 2387 O O . LEU A 1 293 ? -7.747 17.650 18.717 1.00 93.38 293 LEU A O 1
ATOM 2391 N N . GLU A 1 294 ? -8.402 16.023 20.124 1.00 92.38 294 GLU A N 1
ATOM 2392 C CA . GLU A 1 294 ? -7.790 16.572 21.345 1.00 92.38 294 GLU A CA 1
ATOM 2393 C C . GLU A 1 294 ? -6.272 16.755 21.197 1.00 92.38 294 GLU A C 1
ATOM 2395 O O . GLU A 1 294 ? -5.714 17.789 21.557 1.00 92.38 294 GLU A O 1
ATOM 2400 N N . CYS A 1 295 ? -5.582 15.777 20.595 1.00 92.62 295 CYS A N 1
ATOM 2401 C CA . CYS A 1 295 ? -4.128 15.837 20.437 1.00 92.62 295 CYS A CA 1
ATOM 2402 C C . CYS A 1 295 ? -3.673 16.938 19.470 1.00 92.62 295 CYS A C 1
ATOM 2404 O O . CYS A 1 295 ? -2.498 17.306 19.479 1.00 92.62 295 CYS A O 1
ATOM 2406 N N . VAL A 1 296 ? -4.568 17.425 18.611 1.00 90.19 296 VAL A N 1
ATOM 2407 C CA . VAL A 1 296 ? -4.267 18.463 17.619 1.00 90.19 296 VAL A CA 1
ATOM 2408 C C . VAL A 1 296 ? -5.007 19.774 17.894 1.00 90.19 296 VAL A C 1
ATOM 2410 O O . VAL A 1 296 ? -4.951 20.677 17.064 1.00 90.19 296 VAL A O 1
ATOM 2413 N N . GLY A 1 297 ? -5.669 19.898 19.052 1.00 86.56 297 GLY A N 1
ATOM 2414 C CA . GLY A 1 297 ? -6.372 21.114 19.471 1.00 86.56 297 GLY A CA 1
ATOM 2415 C C . GLY A 1 297 ? -7.618 21.438 18.640 1.00 86.56 297 GLY A C 1
ATOM 2416 O O . GLY A 1 297 ? -7.959 22.605 18.474 1.00 86.56 297 GLY A O 1
ATOM 2417 N N . LEU A 1 298 ? -8.278 20.416 18.087 1.00 85.50 298 LEU A N 1
ATOM 2418 C CA . LEU A 1 298 ? -9.415 20.527 17.166 1.00 85.50 298 LEU A CA 1
ATOM 2419 C C . LEU A 1 298 ? -10.721 19.969 17.753 1.00 85.50 298 LEU A C 1
ATOM 2421 O O . LEU A 1 298 ? -11.577 19.479 17.025 1.00 85.50 298 LEU A O 1
ATOM 2425 N N . GLU A 1 299 ? -10.902 20.060 19.068 1.00 77.38 299 GLU A N 1
ATOM 2426 C CA . GLU A 1 299 ? -12.062 19.506 19.792 1.00 77.38 299 GLU A CA 1
ATOM 2427 C C . GLU A 1 299 ? -13.424 19.986 19.248 1.00 77.38 299 GLU A C 1
ATOM 2429 O O . GLU A 1 299 ? -14.405 19.256 19.327 1.00 77.38 299 GLU A O 1
ATOM 2434 N N . ASN A 1 300 ? -13.470 21.171 18.625 1.00 71.69 300 ASN A N 1
ATOM 2435 C CA . ASN A 1 300 ? -14.672 21.766 18.023 1.00 71.69 300 ASN A CA 1
ATOM 2436 C C . ASN A 1 300 ? -14.639 21.803 16.481 1.00 71.69 300 ASN A C 1
ATOM 2438 O O . ASN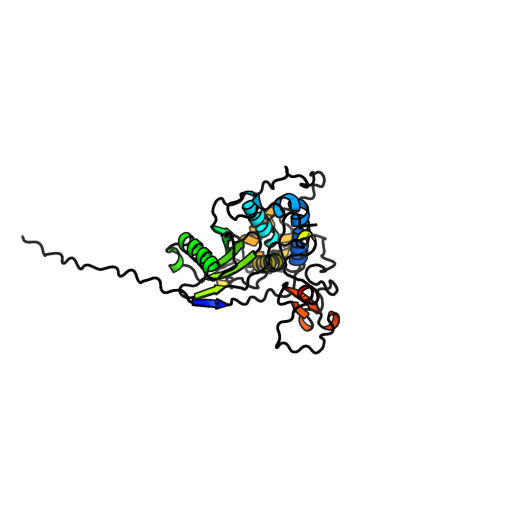 A 1 300 ? -15.253 22.677 15.868 1.00 71.69 300 ASN A O 1
ATOM 2442 N N . TYR A 1 301 ? -13.870 20.926 15.834 1.00 72.69 301 TYR A N 1
ATOM 2443 C CA . TYR A 1 301 ? -13.722 20.943 14.378 1.00 72.69 301 TYR A CA 1
ATOM 2444 C C . TYR A 1 301 ? -15.021 20.566 13.663 1.00 72.69 301 TYR A C 1
ATOM 2446 O O . TYR A 1 301 ? -15.555 19.477 13.864 1.00 72.69 301 TYR A O 1
ATOM 2454 N N . SER A 1 302 ? -15.510 21.450 12.788 1.00 65.31 302 SER A N 1
ATOM 2455 C CA . SER A 1 302 ? -16.596 21.118 11.869 1.00 65.31 302 SER A CA 1
ATOM 2456 C C . SER A 1 302 ? -16.044 20.346 10.669 1.00 65.31 302 SER A C 1
ATOM 2458 O O . SER A 1 302 ? -15.043 20.727 10.061 1.00 65.31 302 SER A O 1
ATOM 2460 N N . SER A 1 303 ? -16.704 19.245 10.312 1.00 66.38 303 SER A N 1
ATOM 2461 C CA . SER A 1 303 ? -16.268 18.277 9.294 1.00 66.38 303 SER A CA 1
ATOM 2462 C C . SER A 1 303 ? -16.269 18.791 7.846 1.00 66.38 303 SER A C 1
ATOM 2464 O O . SER A 1 303 ? -16.049 18.006 6.929 1.00 66.38 303 SER A O 1
ATOM 2466 N N . ASP A 1 304 ? -16.518 20.080 7.610 1.00 63.22 304 ASP A N 1
ATOM 2467 C CA . ASP A 1 304 ? -16.713 20.632 6.262 1.00 63.22 304 ASP A CA 1
ATOM 2468 C C . ASP A 1 304 ? -15.405 20.837 5.484 1.00 63.22 304 ASP A C 1
ATOM 2470 O O . ASP A 1 304 ? -15.428 21.082 4.278 1.00 63.22 304 ASP A O 1
ATOM 2474 N N . HIS A 1 305 ? -14.250 20.742 6.148 1.00 69.06 305 HIS A N 1
ATOM 2475 C CA . HIS A 1 305 ? -12.951 20.998 5.531 1.00 69.06 305 HIS A CA 1
ATOM 2476 C C . HIS A 1 305 ? -12.063 19.753 5.541 1.00 69.06 305 HIS A C 1
ATOM 2478 O O . HIS A 1 305 ? -12.061 18.953 6.477 1.00 69.06 305 HIS A O 1
ATOM 2484 N N . ARG A 1 306 ? -11.252 19.599 4.486 1.00 85.38 306 ARG A N 1
ATOM 2485 C CA . ARG A 1 306 ? -10.219 18.560 4.436 1.00 85.38 306 ARG A CA 1
ATOM 2486 C C . ARG A 1 306 ? -9.131 18.890 5.450 1.00 85.38 306 ARG A C 1
ATOM 2488 O O . ARG A 1 306 ? -8.387 19.855 5.284 1.00 85.38 306 ARG A O 1
ATOM 2495 N N . TYR A 1 307 ? -9.017 18.064 6.480 1.00 90.06 307 TYR A N 1
ATOM 2496 C CA . TYR A 1 307 ? -7.967 18.211 7.474 1.00 90.06 307 TYR A CA 1
ATOM 2497 C C . TYR A 1 307 ? -6.591 17.890 6.882 1.00 90.06 307 TYR A C 1
ATOM 2499 O O . TYR A 1 307 ? -6.410 16.866 6.224 1.00 90.06 307 TYR A O 1
ATOM 2507 N N . VAL A 1 308 ? -5.600 18.743 7.132 1.00 91.50 308 VAL A N 1
ATOM 2508 C CA . VAL A 1 308 ? -4.192 18.506 6.783 1.00 91.50 308 VAL A CA 1
ATOM 2509 C C . VAL A 1 308 ? -3.379 18.653 8.059 1.00 91.50 308 VAL A C 1
ATOM 2511 O O . VAL A 1 308 ? -3.398 19.714 8.678 1.00 91.50 308 VAL A O 1
ATOM 2514 N N . CYS A 1 309 ? -2.668 17.602 8.464 1.00 90.56 309 CYS A N 1
ATOM 2515 C CA . CYS A 1 309 ? -1.912 17.619 9.712 1.00 90.56 309 CYS A CA 1
ATOM 2516 C C . CYS A 1 309 ? -0.691 18.547 9.637 1.00 90.56 309 CYS A C 1
ATOM 2518 O O . CYS A 1 309 ? -0.130 18.771 8.561 1.00 90.56 309 CYS A O 1
ATOM 2520 N N . MET A 1 310 ? -0.213 19.009 10.796 1.00 86.94 310 MET A N 1
ATOM 2521 C CA . MET A 1 310 ? 0.974 19.875 10.917 1.00 86.94 310 MET A CA 1
ATOM 2522 C C . MET A 1 310 ? 2.194 19.326 10.165 1.00 86.94 310 MET A C 1
ATOM 2524 O O . MET A 1 310 ? 2.934 20.068 9.521 1.00 86.94 310 MET A O 1
ATOM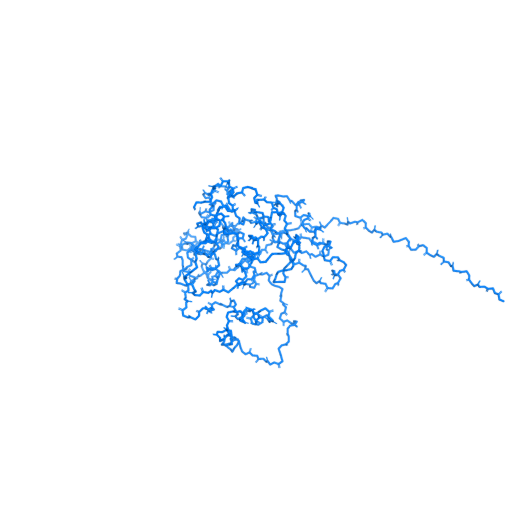 2528 N N . GLY A 1 311 ? 2.372 18.001 10.193 1.00 84.25 311 GLY A N 1
ATOM 2529 C CA . GLY A 1 311 ? 3.457 17.332 9.485 1.00 84.25 311 GLY A CA 1
ATOM 2530 C C . GLY A 1 311 ? 3.384 17.485 7.963 1.00 84.25 311 GLY A C 1
ATOM 2531 O O . GLY A 1 311 ? 4.430 17.474 7.325 1.00 84.25 311 GLY A O 1
ATOM 2532 N N . CYS A 1 312 ? 2.191 17.621 7.383 1.00 87.94 312 CYS A N 1
ATOM 2533 C CA . CYS A 1 312 ? 2.005 17.850 5.948 1.00 87.94 312 CYS A CA 1
ATOM 2534 C C . CYS A 1 312 ? 1.976 19.345 5.598 1.00 87.94 312 CYS A C 1
ATOM 2536 O O . CYS A 1 312 ? 2.452 19.712 4.533 1.00 87.94 312 CYS A O 1
ATOM 2538 N N . GLN A 1 313 ? 1.489 20.209 6.497 1.00 84.31 313 GLN A N 1
ATOM 2539 C CA . GLN A 1 313 ? 1.464 21.664 6.286 1.00 84.31 313 GLN A CA 1
ATOM 2540 C C . GLN A 1 313 ? 2.872 22.277 6.188 1.00 84.31 313 GLN A C 1
ATOM 2542 O O . GLN A 1 313 ? 3.091 23.196 5.406 1.00 84.31 313 GLN A O 1
ATOM 2547 N N . GLY A 1 314 ? 3.829 21.771 6.974 1.00 66.50 314 GLY A N 1
ATOM 2548 C CA . GLY A 1 314 ? 5.199 22.299 7.027 1.00 66.50 314 GLY A CA 1
ATOM 2549 C C . GLY A 1 314 ? 6.177 21.707 6.007 1.00 66.50 314 GLY A C 1
ATOM 2550 O O . GLY A 1 314 ? 7.345 22.091 6.006 1.00 66.50 314 GLY A O 1
ATOM 2551 N N . ARG A 1 315 ? 5.755 20.753 5.167 1.00 64.12 315 ARG A N 1
ATOM 2552 C CA . ARG A 1 315 ? 6.654 20.077 4.222 1.00 64.12 315 ARG A CA 1
ATOM 2553 C C . ARG A 1 315 ? 6.522 20.646 2.816 1.00 64.12 315 ARG A C 1
ATOM 2555 O O . ARG A 1 315 ? 5.525 20.425 2.137 1.00 64.12 315 ARG A O 1
ATOM 2562 N N . ALA A 1 316 ? 7.583 21.312 2.360 1.00 51.84 316 ALA A N 1
ATOM 2563 C CA . ALA A 1 316 ? 7.827 21.497 0.937 1.00 51.84 316 ALA A CA 1
ATOM 2564 C C . ALA A 1 316 ? 7.979 20.111 0.288 1.00 51.84 316 ALA A C 1
ATOM 2566 O O . ALA A 1 316 ? 8.672 19.266 0.844 1.00 51.84 316 ALA A O 1
ATOM 2567 N N . CYS A 1 317 ? 7.259 19.903 -0.819 1.00 54.06 317 CYS A N 1
ATOM 2568 C CA . CYS A 1 317 ? 7.250 18.765 -1.746 1.00 54.06 317 CYS A CA 1
ATOM 2569 C C . CYS A 1 317 ? 7.993 17.489 -1.286 1.00 54.06 317 CYS A C 1
ATOM 2571 O O . CYS A 1 317 ? 9.208 17.482 -1.116 1.00 54.06 317 CYS A O 1
ATOM 2573 N N . MET A 1 318 ? 7.268 16.375 -1.148 1.00 67.12 318 MET A N 1
ATOM 2574 C CA . MET A 1 318 ? 7.835 15.036 -0.932 1.00 67.12 318 MET A CA 1
ATOM 2575 C C . MET A 1 318 ? 8.636 14.588 -2.173 1.00 67.12 318 MET A C 1
ATOM 2577 O O . MET A 1 318 ? 8.152 13.792 -2.975 1.00 67.12 318 MET A O 1
ATOM 2581 N N . VAL A 1 319 ? 9.835 15.141 -2.363 1.00 81.19 319 VAL A N 1
ATOM 2582 C CA . VAL A 1 319 ? 10.724 14.835 -3.489 1.00 81.19 319 VAL A CA 1
ATOM 2583 C C . VAL A 1 319 ? 11.504 13.551 -3.199 1.00 81.19 319 VAL A C 1
ATOM 2585 O O . VAL A 1 319 ? 11.788 13.214 -2.045 1.00 81.19 319 VAL A O 1
ATOM 2588 N N . LEU A 1 320 ? 11.809 12.820 -4.268 1.00 82.31 320 LEU A N 1
ATOM 2589 C CA . LEU A 1 320 ? 12.802 11.756 -4.279 1.00 82.31 320 LEU A CA 1
ATOM 2590 C C . LEU A 1 320 ? 14.013 12.258 -5.076 1.00 82.31 320 LEU A C 1
ATOM 2592 O O . LEU A 1 320 ? 13.945 12.348 -6.306 1.00 82.31 320 LEU A O 1
ATOM 2596 N N . ASP A 1 321 ? 15.077 12.615 -4.362 1.00 84.62 321 ASP A N 1
ATOM 2597 C CA . ASP A 1 321 ? 16.343 13.089 -4.917 1.00 84.62 321 ASP A CA 1
ATOM 2598 C C . ASP A 1 321 ? 17.405 11.987 -4.831 1.00 84.62 321 ASP A C 1
ATOM 2600 O O . ASP A 1 321 ? 17.376 11.186 -3.894 1.00 84.62 321 ASP A O 1
ATOM 2604 N N . PRO A 1 322 ? 18.362 11.935 -5.775 1.00 82.69 322 PRO A N 1
ATOM 2605 C CA . PRO A 1 322 ? 19.412 10.925 -5.745 1.00 82.69 322 PRO A CA 1
ATOM 2606 C C . PRO A 1 322 ? 20.219 11.011 -4.441 1.00 82.69 322 PRO A C 1
ATOM 2608 O O . PRO A 1 322 ? 20.743 12.074 -4.102 1.00 82.69 322 PRO A O 1
ATOM 2611 N N . GLY A 1 323 ? 20.324 9.898 -3.711 1.00 80.31 323 GLY A N 1
ATOM 2612 C CA . GLY A 1 323 ? 21.000 9.834 -2.405 1.00 80.31 323 GLY A CA 1
ATOM 2613 C C . GLY A 1 323 ? 20.290 10.602 -1.281 1.00 80.31 323 GLY A C 1
ATOM 2614 O O . GLY A 1 323 ? 20.927 10.991 -0.297 1.00 80.31 323 GLY A O 1
ATOM 2615 N N . GLY A 1 324 ? 19.000 10.898 -1.452 1.00 80.62 324 GLY A N 1
ATOM 2616 C CA . GLY A 1 324 ? 18.208 11.680 -0.513 1.00 80.62 324 GLY A CA 1
ATOM 2617 C C . GLY A 1 324 ? 17.644 10.874 0.657 1.00 80.62 324 GLY A C 1
ATOM 2618 O O . GLY A 1 324 ? 17.312 11.480 1.680 1.00 80.62 324 GLY A O 1
ATOM 2619 N N . ILE A 1 325 ? 17.549 9.544 0.545 1.00 80.69 325 ILE A N 1
ATOM 2620 C CA . ILE A 1 325 ? 17.073 8.674 1.624 1.00 80.69 325 ILE A CA 1
ATOM 2621 C C . ILE A 1 325 ? 18.179 8.506 2.672 1.00 80.69 325 ILE A C 1
ATOM 2623 O O . ILE A 1 325 ? 19.251 7.958 2.412 1.00 80.69 325 ILE A O 1
ATOM 2627 N N . LYS A 1 326 ? 17.907 8.996 3.884 1.00 68.50 326 LYS A N 1
ATOM 2628 C CA . LYS A 1 326 ? 18.844 8.991 5.016 1.00 68.50 326 LYS A CA 1
ATOM 2629 C C . LYS A 1 326 ? 18.345 8.169 6.186 1.00 68.50 326 LYS A C 1
ATOM 2631 O O . LYS A 1 326 ? 17.117 8.187 6.432 1.00 68.50 326 LYS A O 1
#

Sequence (326 aa):
MQKPQHMLSEYICKRNKAQAKQFETLEIDFGIPTPMNELQERFFTDLVFIWRFYVDDPSTWRYNSPIFRVLCVAFLRLAAWDFEVSSNCNVELPISFASIPLWNYPDADVYWFHGYLVVLQDELESIAMINGAVSKAESYIGDSRIRYDDVRLIVISPRHLVFVELSLEIVLASRRLVLLSNYSATQCSSGFRALARILTSNCWKKPRAHREKWPVNMPPEIVQMILHKLEPRDAIVFSQASFAAEQCYYAPESQFQNIDVRSFKSSIPCCGKRTGLETHGICCSECHAWQHLECVGLENYSSDHRYVCMGCQGRACMVLDPGGIK

Radius of gyration: 22.84 Å; chains: 1; bounding box: 57×49×83 Å

pLDDT: mean 82.04, std 15.58, range [29.23, 97.5]

InterPro domains:
  IPR011011 Zinc finger, FYVE/PHD-type [SSF57903] (269-315)
  IPR013083 Zinc finger, RING/FYVE/PHD-type [G3DSA:3.30.40.10] (260-320)

Secondary structure (DSSP, 8-state):
--PPP-------------PPPEEEE------SPPHHHHHHHHHHHHHHHHTHHHHS-GGG-STT-HHHHHHHHHHHHHHHT-S-------SPP--STT--------SSSEEEETTEEEEE-S--SSHHHHHHHHHHHHHHHGGGGGG-S-EEEEEE-SSEEEEEEE-SSEEEEPPPEES--TTTTTS--HHHHHHHHHHHSGGG----TTT---SS---HHHHHHHHTTS-HHHHHHHHHH-HHHHHHHTSSS-SSTT------TTT-TTTS--TTHHHHEEE-TTT--EEETGGGT-TT--TTS----HHHHT-------TT---

=== Feature glossary ===
The record interleaves many kinds of information about one protein. Here is each kind framed as the question it answers.

Q: What are the backbone torsion angles?
A: φ (phi) and ψ (psi) are the two rotatable backbone dihedrals per residue: φ is the C(i-1)–N–Cα–C torsion, ψ is the N–Cα–C–N(i+1) torsion, both in degrees on (−180°, 180°]. α-helical residues cluster near (−60°, −45°); β-strand residues near (−120°, +130°). A Ramachandran plot is simply a scatter of (φ, ψ) for every residue.

Q: What is the amino-acid chain?
A: This is the polypeptide sequence — one letter per residue, N-terminus first. Length ranges from a few dozen residues for small domains to over a thousand for large multi-domain proteins.

Q: How mobile is each atom in the crystal?
A: For experimental (PDB) structures, the B-factor (temperature factor) quantifies the positional spread of each atom in the crystal — a combination of thermal vibration and static disorder — in units of Å². High B-factors mark flexible loops or poorly resolved regions; low B-factors mark the rigid, well-ordered core.

Q: Are the domains correctly placed relative to each other?
A: Predicted Aligned Error (PAE) is an AlphaFold confidence matrix: entry (i, j) is the expected error in the position of residue j, in ångströms, when the prediction is superimposed on the true structure at residue i. Low PAE within a block of residues means that block is internally rigid and well-predicted; high PAE between two blocks means their relative placement is uncertain even if each block individually is confident.

Q: How confident is the AlphaFold model at each residue?
A: pLDDT is the predicted lDDT-Cα score: AlphaFold's confidence that the local environment of each residue (all inter-atomic distances within 15 Å) is correctly placed. It is a per-residue number between 0 and 100, with higher meaning more reliable.

Q: What family and function is it annotated with?
A: Functional annotations link the protein to curated databases. InterPro entries identify conserved domains and families by matching the sequence against member-database signatures (Pfam, PROSITE, CDD, …). Gene Ontology (GO) terms describe molecular function, biological process, and cellular component in a controlled vocabulary. CATH places the structure in a hierarchical fold classification (Class/Architecture/Topology/Homologous-superfamily). The organism is the source species.

Q: How big and how compact is the whole molecule?
A: Three whole-structure scalars: the radius of gyration (RMS distance of Cα from centroid, in Å), the count of Cα–Cα contacts (pairs closer than 8 Å and separated by more than four residues in sequence — i.e. tertiary, not local, contacts), and the bounding-box dimensions. Together they distinguish compact globular folds from extended fibres or disordered chains.

Q: What known structures does this most resemble?
A: The Foldseek neighbor list gives the closest experimentally determined structures in the PDB, ranked by structural alignment. TM-score near 1 means near-identical fold; near 0.3 means only rough topology match. This is how one finds what a novel AlphaFold prediction most resembles in the solved-structure universe.

Q: Which residues are buried vs exposed?
A: SASA measures how much of the protein is reachable by solvent. It is computed by rolling a water-sized probe over the atomic surface and summing the exposed area (Å²). Per-residue SASA distinguishes core (buried, low SASA) from surface (exposed, high SASA) residues; total SASA is a whole-molecule size measure.

Q: Which residues are in helices, strands, or loops?
A: Eight-state secondary structure (DSSP): H is the canonical α-helix, G the tighter 3₁₀-helix, I the wider π-helix; E/B are β-structure, T and S are turns and bends, and '-' is everything else. DSSP derives these from the pattern of main-chain N–H···O=C hydrogen bonds, not from the sequence.

Q: Where is each backbone atom in 3D?
A: Structure coordinates are given as an mmCIF _atom_site loop: one row per atom with element, residue name, chain id, sequence number, and x/y/z position in Å. Only the four main-chain atoms per residue are included here; side chains are omitted to keep the record compact.

Q: What if only a Cα trace is available?
A: Three-state secondary structure (P-SEA) collapses the eight DSSP classes into helix (a), strand (b), and coil (c). P-SEA assigns these from Cα geometry alone — distances and angles — without requiring backbone oxygens, so it works on any Cα trace.

Q: What do the rendered images show?
A: The six renders are orthographic views along the three Cartesian axes in both directions. Representation (cartoon, sticks, or surface) and color scheme (sequence-rainbow or by-chain) vary across proteins so the training set covers all the common visualization conventions.

Q: What does the local fold look like, residue by residue?
A: Foldseek's 3Di representation compresses backbone geometry into a per-residue letter drawn from a learned twenty-state alphabet. It captures the tertiary interaction pattern around each residue — which residues are packed against it in space, regardless of where they are in sequence.

Q: What do the diagnostic plots show?
A: The contact map is a binary N×N matrix image: pixel (i, j) is dark where Cα_i and Cα_j are within 8 Å and |i−j|>4. Because the |i−j|>4 filter removes local helical contacts, off-diagonal stripes parallel to the main diagonal indicate parallel β-sheets; stripes perpendicular to it indicate antiparallel β-sheets. The Ramachandran plot scatters every residue's (φ, ψ) pair against the sterically allowed regions. The PAE heatmap renders the predicted-aligned-error matrix.